Protein AF-A0A414VN81-F1 (afdb_monomer_lite)

Sequence (187 aa):
MCSHAESSVPSNSSLLGLFLTDKEVEGCSPRTIAYYESTLKPYEAWMEEKTMLSEDGRIVRVDNPWCSFYIDTELAPALDESRCGKWMFYFNDIEFAEEVCRKAALGMVVAECKHSSFESVIENGRGVACFYLNLDDVEAHRRVVAFMLEHGLVRKTKSGKLYNIGLSWMTRHGRENMEPVSRHESR

pLDDT: mean 76.82, std 21.82, range [26.95, 98.31]

Secondary structure (DSSP, 8-state):
--PPPP--PPPHHHHHHHHHHS---TT--HHHHHHHHHHHHHHHHT--EEEE-STTS-EEEEE-SSEEEEEETTTGGG--TTTEEEEEEEES-HHHHHHHHHHHHHTTS-SEEEEE-HHHHHHHSSEEEEEEEETT-HHHHHHHHHHHHHTT-SPBPTTSPBPPPPEEE--GGGSTT----------

Radius of gyration: 21.56 Å; chains: 1; bounding box: 67×53×58 Å

Structure (mmCIF, N/CA/C/O backbone):
data_AF-A0A414VN81-F1
#
_entry.id   AF-A0A414VN81-F1
#
loop_
_atom_site.group_PDB
_atom_site.id
_atom_site.type_symbol
_atom_site.label_atom_id
_atom_site.label_alt_id
_atom_site.label_comp_id
_atom_site.label_asym_id
_atom_site.label_entity_id
_atom_site.label_seq_id
_atom_site.pdbx_PDB_ins_code
_atom_site.Cartn_x
_atom_site.Cartn_y
_atom_site.Cartn_z
_atom_site.occupancy
_atom_site.B_iso_or_equiv
_atom_site.auth_seq_id
_atom_site.auth_comp_id
_atom_site.auth_asym_id
_atom_site.auth_atom_id
_atom_site.pdbx_PDB_model_num
ATOM 1 N N . MET A 1 1 ? 44.607 -12.917 -15.393 1.00 35.66 1 MET A N 1
ATOM 2 C CA . MET A 1 1 ? 44.098 -11.939 -14.411 1.00 35.66 1 MET A CA 1
ATOM 3 C C . MET A 1 1 ? 43.775 -10.659 -15.166 1.00 35.66 1 MET A C 1
ATOM 5 O O . MET A 1 1 ? 44.684 -9.895 -15.444 1.00 35.66 1 MET A O 1
ATOM 9 N N . CYS A 1 2 ? 42.520 -10.476 -15.575 1.00 30.38 2 CYS A N 1
ATOM 10 C CA . CYS A 1 2 ? 42.018 -9.195 -16.075 1.00 30.38 2 CYS A CA 1
ATOM 11 C C . CYS A 1 2 ? 40.972 -8.727 -15.069 1.00 30.38 2 CYS A C 1
ATOM 13 O O . CYS A 1 2 ? 39.944 -9.374 -14.899 1.00 30.38 2 CYS A O 1
ATOM 15 N N . SER A 1 3 ? 41.301 -7.667 -14.341 1.00 36.94 3 SER A N 1
ATOM 16 C CA . SER A 1 3 ? 40.423 -7.000 -13.389 1.00 36.94 3 SER A CA 1
ATOM 17 C C . SER A 1 3 ? 39.346 -6.226 -14.144 1.00 36.94 3 SER A C 1
ATOM 19 O O . SER A 1 3 ? 39.660 -5.364 -14.965 1.00 36.94 3 SER A O 1
ATOM 21 N N . HIS A 1 4 ? 38.085 -6.554 -13.862 1.00 34.59 4 HIS A N 1
ATOM 22 C CA . HIS A 1 4 ? 36.927 -5.755 -14.242 1.00 34.59 4 HIS A CA 1
ATOM 23 C C . HIS A 1 4 ? 37.016 -4.391 -13.551 1.00 34.59 4 HIS A C 1
ATOM 25 O O . HIS A 1 4 ? 37.124 -4.327 -12.330 1.00 34.59 4 HIS A O 1
ATOM 31 N N . ALA A 1 5 ? 36.984 -3.312 -14.333 1.00 40.03 5 ALA A N 1
ATOM 32 C CA . ALA A 1 5 ? 36.704 -1.985 -13.809 1.00 40.03 5 ALA A CA 1
ATOM 33 C C . ALA A 1 5 ? 35.184 -1.871 -13.639 1.00 40.03 5 ALA A C 1
ATOM 35 O O . ALA A 1 5 ? 34.433 -2.023 -14.605 1.00 40.03 5 ALA A O 1
ATOM 36 N N . GLU A 1 6 ? 34.746 -1.670 -12.400 1.00 36.94 6 GLU A N 1
ATOM 37 C CA . GLU A 1 6 ? 33.362 -1.379 -12.046 1.00 36.94 6 GLU A CA 1
ATOM 38 C C . GLU A 1 6 ? 32.922 -0.074 -12.723 1.00 36.94 6 GLU A C 1
ATOM 40 O O . GLU A 1 6 ? 33.529 0.982 -12.550 1.00 36.94 6 GLU A O 1
ATOM 45 N N . SER A 1 7 ? 31.858 -0.152 -13.521 1.00 40.03 7 SER A N 1
ATOM 46 C CA . SER A 1 7 ? 31.151 1.009 -14.055 1.00 40.03 7 SER A CA 1
ATOM 47 C C . SER A 1 7 ? 30.212 1.525 -12.964 1.00 40.03 7 SER A C 1
ATOM 49 O O . SER A 1 7 ? 29.062 1.092 -12.878 1.00 40.03 7 SER A O 1
ATOM 51 N N . SER A 1 8 ? 30.693 2.436 -12.120 1.00 43.19 8 SER A N 1
ATOM 52 C CA . SER A 1 8 ? 29.840 3.200 -11.212 1.00 43.19 8 SER A CA 1
ATOM 53 C C . SER A 1 8 ? 29.095 4.278 -12.005 1.00 43.19 8 SER A C 1
ATOM 55 O O . SER A 1 8 ? 29.643 5.312 -12.383 1.00 43.19 8 SER A O 1
ATOM 57 N N . VAL A 1 9 ? 27.820 4.020 -12.294 1.00 45.84 9 VAL A N 1
ATOM 58 C CA . VAL A 1 9 ? 26.903 5.052 -12.793 1.00 45.84 9 VAL A CA 1
ATOM 59 C C . VAL A 1 9 ? 26.746 6.097 -11.677 1.00 45.84 9 VAL A C 1
ATOM 61 O O . VAL A 1 9 ? 26.362 5.715 -10.568 1.00 45.84 9 VAL A O 1
ATOM 64 N N . PRO A 1 10 ? 27.060 7.388 -11.903 1.00 42.84 10 PRO A N 1
ATOM 65 C CA . PRO A 1 10 ? 26.922 8.402 -10.864 1.00 42.84 10 PRO A CA 1
ATOM 66 C C . PRO A 1 10 ? 25.444 8.593 -10.515 1.00 42.84 10 PRO A C 1
ATOM 68 O O . PRO A 1 10 ? 24.588 8.586 -11.401 1.00 42.84 10 PRO A O 1
ATOM 71 N N . SER A 1 11 ? 25.130 8.785 -9.233 1.00 47.66 11 SER A N 1
ATOM 72 C CA . SER A 1 11 ? 23.773 9.155 -8.825 1.00 47.66 11 SER A CA 1
ATOM 73 C C . SER A 1 11 ? 23.410 10.532 -9.400 1.00 47.66 11 SER A C 1
ATOM 75 O O . SER A 1 11 ? 24.265 11.410 -9.512 1.00 47.66 11 SER A O 1
ATOM 77 N N . ASN A 1 12 ? 22.138 10.756 -9.751 1.00 54.44 12 ASN A N 1
ATOM 78 C CA . ASN A 1 12 ? 21.674 12.014 -10.365 1.00 54.44 12 ASN A CA 1
ATOM 79 C C . ASN A 1 12 ? 21.993 13.271 -9.526 1.00 54.44 12 ASN A C 1
ATOM 81 O O . ASN A 1 12 ? 22.184 14.352 -10.078 1.00 54.44 12 ASN A O 1
ATOM 85 N N . SER A 1 13 ? 22.138 13.121 -8.204 1.00 51.12 13 SER A N 1
ATOM 86 C CA . SER A 1 13 ? 22.620 14.174 -7.297 1.00 51.12 13 SER A CA 1
ATOM 87 C C . SER A 1 13 ? 24.032 14.667 -7.657 1.00 51.12 13 SER A C 1
ATOM 89 O O . SER A 1 13 ? 24.318 15.859 -7.543 1.00 51.12 13 SER A O 1
ATOM 91 N N . SER A 1 14 ? 24.905 13.780 -8.142 1.00 53.19 14 SER A N 1
ATOM 92 C CA . SER A 1 14 ? 26.269 14.111 -8.561 1.00 53.19 14 SER A CA 1
ATOM 93 C C . SER A 1 14 ? 26.316 14.851 -9.905 1.00 53.19 14 SER A C 1
ATOM 95 O O . SER A 1 14 ? 27.245 15.629 -10.123 1.00 53.19 14 SER A O 1
ATOM 97 N N . LEU A 1 15 ? 25.330 14.658 -10.790 1.00 52.25 15 LEU A N 1
ATOM 98 C CA . LEU A 1 15 ? 25.287 15.314 -12.105 1.00 52.25 15 LEU A CA 1
ATOM 99 C C . LEU A 1 15 ? 24.928 16.803 -12.008 1.00 52.25 15 LEU A C 1
ATOM 101 O O . LEU A 1 15 ? 25.504 17.611 -12.734 1.00 52.25 15 LEU A O 1
ATOM 105 N N . LEU A 1 16 ? 24.046 17.179 -11.074 1.00 51.56 16 LEU A N 1
ATOM 106 C CA . LEU A 1 16 ? 23.741 18.587 -10.788 1.00 51.56 16 LEU A CA 1
ATOM 107 C C . LEU A 1 16 ? 24.949 19.317 -10.187 1.00 51.56 16 LEU A C 1
ATOM 109 O O . LEU A 1 16 ? 25.240 20.446 -10.574 1.00 51.56 16 LEU A O 1
ATOM 113 N N . GLY A 1 17 ? 25.695 18.650 -9.299 1.00 48.81 17 GLY A N 1
ATOM 114 C CA . GLY A 1 17 ? 26.947 19.180 -8.754 1.00 48.81 17 GLY A CA 1
ATOM 115 C C . GLY A 1 17 ? 27.986 19.446 -9.845 1.00 48.81 17 GLY A C 1
ATOM 116 O O . GLY A 1 17 ? 28.538 20.538 -9.899 1.00 48.81 17 GLY A O 1
ATOM 117 N N . LEU A 1 18 ? 28.178 18.496 -10.768 1.00 48.72 18 LEU A N 1
ATOM 118 C CA . LEU A 1 18 ? 29.100 18.625 -11.906 1.00 48.72 18 LEU A CA 1
ATOM 119 C C . LEU A 1 18 ? 28.728 19.766 -12.868 1.00 48.72 18 LEU A C 1
ATOM 121 O O . LEU A 1 18 ? 29.623 20.430 -13.381 1.00 48.72 18 LEU A O 1
ATOM 125 N N . PHE A 1 19 ? 27.436 20.036 -13.077 1.00 46.16 19 PHE A N 1
ATOM 126 C CA . PHE A 1 19 ? 26.981 21.159 -13.909 1.00 46.16 19 PHE A CA 1
ATOM 127 C C . PHE A 1 19 ? 27.156 22.531 -13.242 1.00 46.16 19 PHE A C 1
ATOM 129 O O . PHE A 1 19 ? 27.290 23.534 -13.938 1.00 46.16 19 PHE A O 1
ATOM 136 N N . LEU A 1 20 ? 27.134 22.582 -11.908 1.00 50.41 20 LEU A N 1
ATOM 137 C CA . LEU A 1 20 ? 27.186 23.826 -11.136 1.00 50.41 20 LEU A CA 1
ATOM 138 C C . LEU A 1 20 ? 28.598 24.192 -10.661 1.00 50.41 20 LEU A C 1
ATOM 140 O O . LEU A 1 20 ? 28.851 25.362 -10.384 1.00 50.41 20 LEU A O 1
ATOM 144 N N . THR A 1 21 ? 29.520 23.229 -10.556 1.00 48.88 21 THR A N 1
ATOM 145 C CA . THR A 1 21 ? 30.892 23.492 -10.084 1.00 48.88 21 THR A CA 1
ATOM 146 C C . THR A 1 21 ? 31.903 23.767 -11.189 1.00 48.88 21 THR A C 1
ATOM 148 O O . THR A 1 21 ? 33.002 24.229 -10.882 1.00 48.88 21 THR A O 1
ATOM 151 N N . ASP A 1 22 ? 31.578 23.511 -12.458 1.00 41.25 22 ASP A N 1
ATOM 152 C CA . ASP A 1 22 ? 32.518 23.768 -13.549 1.00 41.25 22 ASP A CA 1
ATOM 153 C C . ASP A 1 22 ? 32.331 25.179 -14.117 1.00 41.25 22 ASP A C 1
ATOM 155 O O . ASP A 1 22 ? 31.604 25.419 -15.079 1.00 41.25 22 ASP A O 1
ATOM 159 N N . LYS A 1 23 ? 33.066 26.097 -13.478 1.00 41.28 23 LYS A N 1
ATOM 160 C CA . LYS A 1 23 ? 33.226 27.521 -13.790 1.00 41.28 23 LYS A CA 1
ATOM 161 C C . LYS A 1 23 ? 31.977 28.350 -13.519 1.00 41.28 23 LYS A C 1
ATOM 163 O O . LYS A 1 23 ? 30.869 28.016 -13.913 1.00 41.28 23 LYS A O 1
ATOM 168 N N . GLU A 1 24 ? 32.188 29.504 -12.895 1.00 47.41 24 GLU A N 1
ATOM 169 C CA . GLU A 1 24 ? 31.289 30.642 -13.050 1.00 47.41 24 GLU A CA 1
ATOM 170 C C . GLU A 1 24 ? 31.068 30.842 -14.555 1.00 47.41 24 GLU A C 1
ATOM 172 O O . GLU A 1 24 ? 31.932 31.365 -15.262 1.00 47.41 24 GLU A O 1
ATOM 177 N N . VAL A 1 25 ? 29.962 30.316 -15.084 1.00 48.62 25 VAL A N 1
ATOM 178 C CA . VAL A 1 25 ? 29.619 30.493 -16.488 1.00 48.62 25 VAL A CA 1
ATOM 179 C C . VAL A 1 25 ? 29.192 31.944 -16.612 1.00 48.62 25 VAL A C 1
ATOM 181 O O . VAL A 1 25 ? 28.054 32.306 -16.308 1.00 48.62 25 VAL A O 1
ATOM 184 N N . GLU A 1 26 ? 30.142 32.790 -16.996 1.00 51.22 26 GLU A N 1
ATOM 185 C CA . GLU A 1 26 ? 29.903 34.160 -17.425 1.00 51.22 26 GLU A CA 1
ATOM 186 C C . GLU A 1 26 ? 28.745 34.134 -18.441 1.00 51.22 26 GLU A C 1
ATOM 188 O O . GLU A 1 26 ? 28.901 33.680 -19.574 1.00 51.22 26 GLU A O 1
ATOM 193 N N . GLY A 1 27 ? 27.543 34.539 -18.016 1.00 52.62 27 GLY A N 1
ATOM 194 C CA . GLY A 1 27 ? 26.410 34.736 -18.924 1.00 52.62 27 GLY A CA 1
ATOM 195 C C . GLY A 1 27 ? 25.095 34.018 -18.619 1.00 52.62 27 GLY A C 1
ATOM 196 O O . GLY A 1 27 ? 24.132 34.260 -19.350 1.00 52.62 27 GLY A O 1
ATOM 197 N N . CYS A 1 28 ? 24.958 33.208 -17.563 1.00 55.31 28 CYS A N 1
ATOM 198 C CA . CYS A 1 28 ? 23.613 32.741 -17.202 1.00 55.31 28 CYS A CA 1
ATOM 199 C C . CYS A 1 28 ? 22.864 33.852 -16.451 1.00 55.31 28 CYS A C 1
ATOM 201 O O . CYS A 1 28 ? 23.058 34.066 -15.256 1.00 55.31 28 CYS A O 1
ATOM 203 N N . SER A 1 29 ? 22.041 34.622 -17.171 1.00 74.50 29 SER A N 1
ATOM 204 C CA . SER A 1 29 ? 21.259 35.697 -16.555 1.00 74.50 29 SER A CA 1
ATOM 205 C C . SER A 1 29 ? 20.347 35.132 -15.452 1.00 74.50 29 SER A C 1
ATOM 207 O O . SER A 1 29 ? 19.838 34.018 -15.608 1.00 74.50 29 SER A O 1
ATOM 209 N N . PRO A 1 30 ? 20.032 35.894 -14.388 1.00 76.50 30 PRO A N 1
ATOM 210 C CA . PRO A 1 30 ? 19.073 35.457 -13.370 1.00 76.50 30 PRO A CA 1
ATOM 211 C C . PRO A 1 30 ? 17.723 35.005 -13.952 1.00 76.50 30 PRO A C 1
ATOM 213 O O . PRO A 1 30 ? 17.071 34.125 -13.401 1.00 76.50 30 PRO A O 1
ATOM 216 N N . ARG A 1 31 ? 17.315 35.555 -15.108 1.00 71.94 31 ARG A N 1
ATOM 217 C CA . ARG A 1 31 ? 16.117 35.106 -15.837 1.00 71.94 31 ARG A CA 1
ATOM 218 C C . ARG A 1 31 ? 16.270 33.720 -16.452 1.00 71.94 31 ARG A C 1
ATOM 220 O O . ARG A 1 31 ? 15.300 32.976 -16.487 1.00 71.94 31 ARG A O 1
ATOM 227 N N . THR A 1 32 ? 17.450 33.395 -16.962 1.00 74.81 32 THR A N 1
ATOM 228 C CA . THR A 1 32 ? 17.742 32.094 -17.567 1.00 74.81 32 THR A CA 1
ATOM 229 C C . THR A 1 32 ? 17.740 31.003 -16.502 1.00 74.81 32 THR A C 1
ATOM 231 O O . THR A 1 32 ? 17.134 29.957 -16.705 1.00 74.81 32 THR A O 1
ATOM 234 N N . ILE A 1 33 ? 18.332 31.285 -15.339 1.00 76.56 33 ILE A N 1
ATOM 235 C CA . ILE A 1 33 ? 18.293 30.392 -14.175 1.00 76.56 33 ILE A CA 1
ATOM 236 C C . ILE A 1 33 ? 16.843 30.190 -13.723 1.00 76.56 33 ILE A C 1
ATOM 238 O O . ILE A 1 33 ? 16.377 29.057 -13.684 1.00 76.56 33 ILE A O 1
ATOM 242 N N . ALA A 1 34 ? 16.089 31.276 -13.518 1.00 76.31 34 ALA A N 1
ATOM 243 C CA . ALA A 1 34 ? 14.680 31.193 -13.130 1.00 76.31 34 ALA A CA 1
ATOM 244 C C . ALA A 1 34 ? 13.814 30.431 -14.154 1.00 76.31 34 ALA A C 1
ATOM 246 O O . ALA A 1 34 ? 12.896 29.710 -13.772 1.00 76.31 34 ALA A O 1
ATOM 247 N N . TYR A 1 35 ? 14.099 30.563 -15.454 1.00 77.44 35 TYR A N 1
ATOM 248 C CA . TYR A 1 35 ? 13.423 29.805 -16.507 1.00 77.44 35 TYR A CA 1
ATOM 249 C C . TYR A 1 35 ? 13.698 28.300 -16.393 1.00 77.44 35 TYR A C 1
ATOM 251 O O . TYR A 1 35 ? 12.748 27.513 -16.381 1.00 77.44 35 TYR A O 1
ATOM 259 N N . TYR A 1 36 ? 14.965 27.897 -16.257 1.00 78.88 36 TYR A N 1
ATOM 260 C CA . TYR A 1 36 ? 15.316 26.487 -16.080 1.00 78.88 36 TYR A CA 1
ATOM 261 C C . TYR A 1 36 ? 14.752 25.922 -14.777 1.00 78.88 36 TYR A C 1
ATOM 263 O O . TYR A 1 36 ? 14.112 24.877 -14.815 1.00 78.88 36 TYR A O 1
ATOM 271 N N . GLU A 1 37 ? 14.869 26.642 -13.659 1.00 75.31 37 GLU A N 1
ATOM 272 C CA . GLU A 1 37 ? 14.257 26.251 -12.384 1.00 75.31 37 GLU A CA 1
ATOM 273 C C . GLU A 1 37 ? 12.740 26.085 -12.521 1.00 75.31 37 GLU A C 1
ATOM 275 O O . GLU A 1 37 ? 12.197 25.069 -12.105 1.00 75.31 37 GLU A O 1
ATOM 280 N N . SER A 1 38 ? 12.042 27.025 -13.171 1.00 74.62 38 SER A N 1
ATOM 281 C CA . SER A 1 38 ? 10.591 26.924 -13.399 1.00 74.62 38 SER A CA 1
ATOM 282 C C . SER A 1 38 ? 10.191 25.745 -14.292 1.00 74.62 38 SER A C 1
ATOM 284 O O . SER A 1 38 ? 9.091 25.216 -14.147 1.00 74.62 38 SER A O 1
ATOM 286 N N . THR A 1 39 ? 11.083 25.324 -15.190 1.00 75.12 39 THR A N 1
ATOM 287 C CA . THR A 1 39 ? 10.865 24.205 -16.117 1.00 75.12 39 THR A CA 1
ATOM 288 C C . THR A 1 39 ? 11.163 22.862 -15.451 1.00 75.12 39 THR A C 1
ATOM 290 O O . THR A 1 39 ? 10.489 21.873 -15.731 1.00 75.12 39 THR A O 1
ATOM 293 N N . LEU A 1 40 ? 12.150 22.826 -14.553 1.00 68.94 40 LEU A N 1
ATOM 294 C CA . LEU A 1 40 ? 12.578 21.629 -13.832 1.00 68.94 40 LEU A CA 1
ATOM 295 C C . LEU A 1 40 ? 11.750 21.366 -12.572 1.00 68.94 40 LEU A C 1
ATOM 297 O O . LEU A 1 40 ? 11.546 20.208 -12.235 1.00 68.94 40 LEU A O 1
ATOM 301 N N . LYS A 1 41 ? 11.195 22.397 -11.925 1.00 63.72 41 LYS A N 1
ATOM 302 C CA . LYS A 1 41 ? 10.362 22.259 -10.716 1.00 63.72 41 LYS A CA 1
ATOM 303 C C . LYS A 1 41 ? 9.217 21.248 -10.851 1.00 63.72 41 LYS A C 1
ATOM 305 O O . LYS A 1 41 ? 9.015 20.459 -9.932 1.00 63.72 41 LYS A O 1
ATOM 310 N N . PRO A 1 42 ? 8.453 21.238 -11.964 1.00 62.91 42 PRO A N 1
ATOM 311 C CA . PRO A 1 42 ? 7.465 20.198 -12.197 1.00 62.91 42 PRO A CA 1
ATOM 312 C C . PRO A 1 42 ? 8.125 18.820 -12.230 1.00 62.91 42 PRO A C 1
ATOM 314 O O . PRO A 1 42 ? 7.648 17.923 -11.556 1.00 62.91 42 PRO A O 1
ATOM 317 N N . TYR A 1 43 ? 9.241 18.667 -12.949 1.00 60.06 43 TYR A N 1
ATOM 318 C CA . TYR A 1 43 ? 9.981 17.407 -13.074 1.00 60.06 43 TYR A CA 1
ATOM 319 C C . TYR A 1 43 ? 10.551 16.901 -11.744 1.00 60.06 43 TYR A C 1
ATOM 321 O O . TYR A 1 43 ? 10.523 15.702 -11.504 1.00 60.06 43 TYR A O 1
ATOM 329 N N . GLU A 1 44 ? 10.998 17.791 -10.859 1.00 60.12 44 GLU A N 1
ATOM 330 C CA . GLU A 1 44 ? 11.412 17.454 -9.491 1.00 60.12 44 GLU A CA 1
ATOM 331 C C . GLU A 1 44 ? 10.236 16.952 -8.648 1.00 60.12 44 GLU A C 1
ATOM 333 O O . GLU A 1 44 ? 10.393 16.007 -7.881 1.00 60.12 44 GLU A O 1
ATOM 338 N N . ALA A 1 45 ? 9.036 17.505 -8.850 1.00 56.50 45 ALA A N 1
ATOM 339 C CA . ALA A 1 45 ? 7.815 16.940 -8.282 1.00 56.50 45 ALA A CA 1
ATOM 340 C C . ALA A 1 45 ? 7.444 15.581 -8.915 1.00 56.50 45 ALA A C 1
ATOM 342 O O . ALA A 1 45 ? 6.711 14.814 -8.313 1.00 56.50 45 ALA A O 1
ATOM 343 N N . TRP A 1 46 ? 7.962 15.227 -10.091 1.00 59.03 46 TRP A N 1
ATOM 344 C CA . TRP A 1 46 ? 7.793 13.893 -10.688 1.00 59.03 46 TRP A CA 1
ATOM 345 C C . TRP A 1 46 ? 8.897 12.901 -10.298 1.00 59.03 46 TRP A C 1
ATOM 347 O O . TRP A 1 46 ? 8.884 11.767 -10.775 1.00 59.03 46 TRP A O 1
ATOM 357 N N . MET A 1 47 ? 9.855 13.294 -9.453 1.00 64.88 47 MET A N 1
ATOM 358 C CA . MET A 1 47 ? 10.915 12.386 -9.024 1.00 64.88 47 MET A CA 1
ATOM 359 C C . MET A 1 47 ? 10.355 11.374 -8.029 1.00 64.88 47 MET A C 1
ATOM 361 O O . MET A 1 47 ? 9.949 11.723 -6.923 1.00 64.88 47 MET A O 1
ATOM 365 N N . GLU A 1 48 ? 10.348 10.111 -8.440 1.00 79.56 48 GLU A N 1
ATOM 366 C CA . GLU A 1 48 ? 10.028 8.992 -7.566 1.00 79.56 48 GLU A CA 1
ATOM 367 C C . GLU A 1 48 ? 11.215 8.697 -6.641 1.00 79.56 48 GLU A C 1
ATOM 369 O O . GLU A 1 48 ? 12.332 8.443 -7.105 1.00 79.56 48 GLU A O 1
ATOM 374 N N . GLU A 1 49 ? 10.985 8.706 -5.329 1.00 86.19 49 GLU A N 1
ATOM 375 C CA . GLU A 1 49 ? 11.972 8.225 -4.362 1.00 86.19 49 GLU A CA 1
ATOM 376 C C . GLU A 1 49 ? 11.750 6.732 -4.131 1.00 86.19 49 GLU A C 1
ATOM 378 O O . GLU A 1 49 ? 10.667 6.309 -3.734 1.00 86.19 49 GLU A O 1
ATOM 383 N N . LYS A 1 50 ? 12.778 5.915 -4.386 1.00 92.44 50 LYS A N 1
ATOM 384 C CA . LYS A 1 50 ? 12.716 4.465 -4.188 1.00 92.44 50 LYS A CA 1
ATOM 385 C C . LYS A 1 50 ? 13.555 4.043 -2.989 1.00 92.44 50 LYS A C 1
ATOM 387 O O . LYS A 1 50 ? 14.774 4.201 -2.993 1.00 92.44 50 LYS A O 1
ATOM 392 N N . THR A 1 51 ? 12.920 3.403 -2.016 1.00 95.75 51 THR A N 1
ATOM 393 C CA . THR A 1 51 ? 13.570 2.817 -0.838 1.00 95.75 51 THR A CA 1
ATOM 394 C C . THR A 1 51 ? 13.433 1.297 -0.863 1.00 95.75 51 THR A C 1
ATOM 396 O O . THR A 1 51 ? 12.357 0.766 -1.124 1.00 95.75 51 THR A O 1
ATOM 399 N N . MET A 1 52 ? 14.505 0.562 -0.564 1.00 96.38 52 MET A N 1
ATOM 400 C CA . MET A 1 52 ? 14.418 -0.887 -0.349 1.00 96.38 52 MET A CA 1
ATOM 401 C C . MET A 1 52 ? 13.981 -1.171 1.089 1.00 96.38 52 MET A C 1
ATOM 403 O O . MET A 1 52 ? 14.568 -0.643 2.030 1.00 96.38 52 MET A O 1
ATOM 407 N N . LEU A 1 53 ? 12.936 -1.981 1.254 1.00 95.56 53 LEU A N 1
ATOM 408 C CA . LEU A 1 53 ? 12.378 -2.334 2.562 1.00 95.56 53 LEU A CA 1
ATOM 409 C C . LEU A 1 53 ? 12.836 -3.711 3.051 1.00 95.56 53 LEU A C 1
ATOM 411 O O . LEU A 1 53 ? 12.831 -3.949 4.258 1.00 95.56 53 LEU A O 1
ATOM 415 N N . SER A 1 54 ? 13.203 -4.610 2.138 1.00 94.44 54 SER A N 1
ATOM 416 C CA . SER A 1 54 ? 13.777 -5.920 2.447 1.00 94.44 54 SER A CA 1
ATOM 417 C C . SER A 1 54 ? 15.253 -5.989 2.043 1.00 94.44 54 SER A C 1
ATOM 419 O O . SER A 1 54 ? 15.682 -5.313 1.109 1.00 94.44 54 SER A O 1
ATOM 421 N N . GLU A 1 55 ? 16.037 -6.812 2.747 1.00 92.12 55 GLU A N 1
ATOM 422 C CA . GLU A 1 55 ? 17.484 -6.970 2.509 1.00 92.12 55 GLU A CA 1
ATOM 423 C C . GLU A 1 55 ? 17.806 -7.528 1.115 1.00 92.12 55 GLU A C 1
ATOM 425 O O . GLU A 1 55 ? 18.825 -7.185 0.524 1.00 92.12 55 GLU A O 1
ATOM 430 N N . ASP A 1 56 ? 16.917 -8.365 0.577 1.00 91.50 56 ASP A N 1
ATOM 431 C CA . ASP A 1 56 ? 17.008 -8.947 -0.765 1.00 91.50 56 ASP A CA 1
ATOM 432 C C . ASP A 1 56 ? 16.544 -7.990 -1.880 1.00 91.50 56 ASP A C 1
ATOM 434 O O . ASP A 1 56 ? 16.613 -8.329 -3.060 1.00 91.50 56 ASP A O 1
ATOM 438 N N . GLY A 1 57 ? 16.057 -6.796 -1.524 1.00 91.81 57 GLY A N 1
ATOM 439 C CA . GLY A 1 57 ? 15.539 -5.803 -2.464 1.00 91.81 57 GLY A CA 1
ATOM 440 C C . GLY A 1 57 ? 14.197 -6.165 -3.108 1.00 91.81 57 GLY A C 1
ATOM 441 O O . GLY A 1 57 ? 13.729 -5.418 -3.970 1.00 91.81 57 GLY A O 1
ATOM 442 N N . ARG A 1 58 ? 13.560 -7.271 -2.698 1.00 94.88 58 ARG A N 1
ATOM 443 C CA . ARG A 1 58 ? 12.270 -7.733 -3.229 1.00 94.88 58 ARG A CA 1
ATOM 444 C C . ARG A 1 58 ? 11.138 -6.759 -2.932 1.00 94.88 58 ARG A C 1
ATOM 446 O O . ARG A 1 58 ? 10.321 -6.489 -3.814 1.00 94.88 58 ARG A O 1
ATOM 453 N N . ILE A 1 59 ? 11.078 -6.255 -1.702 1.00 97.62 59 ILE A N 1
ATOM 454 C CA . ILE A 1 59 ? 10.042 -5.337 -1.238 1.00 97.62 59 ILE A CA 1
ATOM 455 C C . ILE A 1 59 ? 10.592 -3.917 -1.290 1.00 97.62 59 ILE A C 1
ATOM 457 O O . ILE A 1 59 ? 11.593 -3.599 -0.643 1.00 97.62 59 ILE A O 1
ATOM 461 N N . VAL A 1 60 ? 9.922 -3.047 -2.042 1.00 97.06 60 VAL A N 1
ATOM 462 C CA . VAL A 1 60 ? 10.344 -1.656 -2.244 1.00 97.06 60 VAL A CA 1
ATOM 463 C C . VAL A 1 60 ? 9.226 -0.686 -1.887 1.00 97.06 60 VAL A C 1
ATOM 465 O O . VAL A 1 60 ? 8.050 -0.984 -2.091 1.00 97.06 60 VAL A O 1
ATOM 468 N N . ARG A 1 61 ? 9.601 0.481 -1.367 1.00 97.00 61 ARG A N 1
ATOM 469 C CA . ARG A 1 61 ? 8.742 1.657 -1.253 1.00 97.00 61 ARG A CA 1
ATOM 470 C C . ARG A 1 61 ? 9.060 2.605 -2.405 1.00 97.00 61 ARG A C 1
ATOM 472 O O . ARG A 1 61 ? 10.235 2.807 -2.702 1.00 97.00 61 ARG A O 1
ATOM 479 N N . VAL A 1 62 ? 8.036 3.142 -3.056 1.00 95.19 62 VAL A N 1
ATOM 480 C CA . VAL A 1 62 ? 8.166 4.177 -4.087 1.00 95.19 62 VAL A CA 1
ATOM 481 C C . VAL A 1 62 ? 7.260 5.339 -3.716 1.00 95.19 62 VAL A C 1
ATOM 483 O O . VAL A 1 62 ? 6.042 5.177 -3.656 1.00 95.19 62 VAL A O 1
ATOM 486 N N . ASP A 1 63 ? 7.842 6.498 -3.453 1.00 92.06 63 ASP A N 1
ATOM 487 C CA . ASP A 1 63 ? 7.121 7.710 -3.091 1.00 92.06 63 ASP A CA 1
ATOM 488 C C . ASP A 1 63 ? 7.017 8.654 -4.284 1.00 92.06 63 ASP A C 1
ATOM 490 O O . ASP A 1 63 ? 7.986 8.885 -5.002 1.00 92.06 63 ASP A O 1
ATOM 494 N N . ASN A 1 64 ? 5.834 9.231 -4.467 1.00 87.25 64 ASN A N 1
ATOM 495 C CA . ASN A 1 64 ? 5.612 10.387 -5.327 1.00 87.25 64 ASN A CA 1
ATOM 496 C C . ASN A 1 64 ? 4.752 11.421 -4.570 1.00 87.25 64 ASN A C 1
ATOM 498 O O . ASN A 1 64 ? 4.272 11.126 -3.469 1.00 87.25 64 ASN A O 1
ATOM 502 N N . PRO A 1 65 ? 4.505 12.628 -5.116 1.00 86.69 65 PRO A N 1
ATOM 503 C CA . PRO A 1 65 ? 3.789 13.674 -4.380 1.00 86.69 65 PRO A CA 1
ATOM 504 C C . PRO A 1 65 ? 2.392 13.290 -3.907 1.00 86.69 65 PRO A C 1
ATOM 506 O O . PRO A 1 65 ? 1.862 13.924 -2.998 1.00 86.69 65 PRO A O 1
ATOM 509 N N . TRP A 1 66 ? 1.777 12.271 -4.509 1.00 87.81 66 TRP A N 1
ATOM 510 C CA . TRP A 1 66 ? 0.387 11.899 -4.267 1.00 87.81 66 TRP A CA 1
ATOM 511 C C . TRP A 1 66 ? 0.246 10.648 -3.407 1.00 87.81 66 TRP A C 1
ATOM 513 O O . TRP A 1 66 ? -0.736 10.501 -2.675 1.00 87.81 66 TRP A O 1
ATOM 523 N N . CYS A 1 67 ? 1.179 9.706 -3.516 1.00 93.06 67 CYS A N 1
ATOM 524 C CA . CYS A 1 67 ? 1.076 8.391 -2.898 1.00 93.06 67 CYS A CA 1
ATOM 525 C C . CYS A 1 67 ? 2.448 7.800 -2.569 1.00 93.06 67 CYS A C 1
ATOM 527 O O . CYS A 1 67 ? 3.418 7.997 -3.296 1.00 93.06 67 CYS A O 1
ATOM 529 N N . SER A 1 68 ? 2.457 6.963 -1.538 1.00 95.88 68 SER A N 1
ATOM 530 C CA . SER A 1 68 ? 3.547 6.043 -1.223 1.00 95.88 68 SER A CA 1
ATOM 531 C C . SER A 1 68 ? 3.102 4.630 -1.573 1.00 95.88 68 SER A C 1
ATOM 533 O O . SER A 1 68 ? 2.090 4.150 -1.053 1.00 95.88 68 SER A O 1
ATOM 535 N N . PHE A 1 69 ? 3.825 3.975 -2.474 1.00 96.94 69 PHE A N 1
ATOM 536 C CA . PHE A 1 69 ? 3.579 2.609 -2.928 1.00 96.94 69 PHE A CA 1
ATOM 537 C C . PHE A 1 69 ? 4.523 1.643 -2.226 1.00 96.94 69 PHE A C 1
ATOM 539 O O . PHE A 1 69 ? 5.684 1.961 -2.008 1.00 96.94 69 PHE A O 1
ATOM 546 N N . TYR A 1 70 ? 4.032 0.450 -1.916 1.00 98.00 70 TYR A N 1
ATOM 547 C CA . TYR A 1 70 ? 4.770 -0.652 -1.317 1.00 98.00 70 TYR A CA 1
ATOM 548 C C . TYR A 1 70 ? 4.565 -1.862 -2.220 1.00 98.00 70 TYR A C 1
ATOM 550 O O . TYR A 1 70 ? 3.441 -2.344 -2.371 1.00 98.00 70 TYR A O 1
ATOM 558 N N . ILE A 1 71 ? 5.640 -2.307 -2.858 1.00 97.12 71 ILE A N 1
ATOM 559 C CA . ILE A 1 71 ? 5.581 -3.206 -4.008 1.00 97.12 71 ILE A CA 1
ATOM 560 C C . ILE A 1 71 ? 6.441 -4.428 -3.708 1.00 97.12 71 ILE A C 1
ATOM 562 O O . ILE A 1 71 ? 7.639 -4.297 -3.448 1.00 97.12 71 ILE A O 1
ATOM 566 N N . ASP A 1 72 ? 5.839 -5.613 -3.779 1.00 96.56 72 ASP A N 1
ATOM 567 C CA . ASP A 1 72 ? 6.582 -6.855 -3.950 1.00 96.56 72 ASP A CA 1
ATOM 568 C C . ASP A 1 72 ? 6.926 -6.995 -5.435 1.00 96.56 72 ASP A C 1
ATOM 570 O O . ASP A 1 72 ? 6.061 -7.269 -6.266 1.00 96.56 72 ASP A O 1
ATOM 574 N N . THR A 1 73 ? 8.193 -6.776 -5.779 1.00 94.69 73 THR A N 1
ATOM 575 C CA . THR A 1 73 ? 8.660 -6.765 -7.174 1.00 94.69 73 THR A CA 1
ATOM 576 C C . THR A 1 73 ? 8.524 -8.112 -7.890 1.00 94.69 73 THR A C 1
ATOM 578 O O . THR A 1 73 ? 8.529 -8.136 -9.120 1.00 94.69 73 THR A O 1
ATOM 581 N N . GLU A 1 74 ? 8.345 -9.215 -7.158 1.00 94.50 74 GLU A N 1
ATOM 582 C CA . GLU A 1 74 ? 8.094 -10.537 -7.738 1.00 94.50 74 GLU A CA 1
ATOM 583 C C . GLU A 1 74 ? 6.599 -10.828 -7.911 1.00 94.50 74 GLU A C 1
ATOM 585 O O . GLU A 1 74 ? 6.207 -11.454 -8.896 1.00 94.50 74 GLU A O 1
ATOM 590 N N . LEU A 1 75 ? 5.750 -10.380 -6.977 1.00 93.00 75 LEU A N 1
ATOM 591 C CA . LEU A 1 75 ? 4.306 -10.655 -7.024 1.00 93.00 75 LEU A CA 1
ATOM 592 C C . LEU A 1 75 ? 3.509 -9.603 -7.799 1.00 93.00 75 LEU A C 1
ATOM 594 O O . LEU A 1 75 ? 2.526 -9.948 -8.453 1.00 93.00 75 LEU A O 1
ATOM 598 N N . ALA A 1 76 ? 3.906 -8.330 -7.748 1.00 93.06 76 ALA A N 1
ATOM 599 C CA . ALA A 1 76 ? 3.196 -7.240 -8.416 1.00 93.06 76 ALA A CA 1
ATOM 600 C C . ALA A 1 76 ? 3.046 -7.435 -9.941 1.00 93.06 76 ALA A C 1
ATOM 602 O O . ALA A 1 76 ? 1.966 -7.140 -10.458 1.00 93.06 76 ALA A O 1
ATOM 603 N N . PRO A 1 77 ? 4.027 -8.003 -10.680 1.00 93.50 77 PRO A N 1
ATOM 604 C CA . PRO A 1 77 ? 3.852 -8.317 -12.102 1.00 93.50 77 PRO A CA 1
ATOM 605 C C . PRO A 1 77 ? 2.709 -9.299 -12.406 1.00 93.50 77 PRO A C 1
ATOM 607 O O . PRO A 1 77 ? 2.203 -9.310 -13.525 1.00 93.50 77 PRO A O 1
ATOM 610 N N . ALA A 1 78 ? 2.281 -10.112 -11.432 1.00 92.06 78 ALA A N 1
ATOM 611 C CA . ALA A 1 78 ? 1.158 -11.037 -11.588 1.00 92.06 78 ALA A CA 1
ATOM 612 C C . ALA A 1 78 ? -0.218 -10.372 -11.372 1.00 92.06 78 ALA A C 1
ATOM 614 O O . ALA A 1 78 ? -1.249 -11.026 -11.556 1.00 92.06 78 ALA A O 1
ATOM 615 N N . LEU A 1 79 ? -0.263 -9.090 -10.984 1.00 91.06 79 LEU A N 1
ATOM 616 C CA . LEU A 1 79 ? -1.507 -8.327 -10.911 1.00 91.06 79 LEU A CA 1
ATOM 617 C C . LEU A 1 79 ? -2.022 -8.039 -12.324 1.00 91.06 79 LEU A C 1
ATOM 619 O O . LEU A 1 79 ? -1.448 -7.243 -13.073 1.00 91.06 79 LEU A O 1
ATOM 623 N N . ASP A 1 80 ? -3.139 -8.669 -12.666 1.00 88.75 80 ASP A N 1
ATOM 624 C CA . ASP A 1 80 ? -3.794 -8.559 -13.963 1.00 88.75 80 ASP A CA 1
ATOM 625 C C . ASP A 1 80 ? -4.682 -7.316 -13.980 1.00 88.75 80 ASP A C 1
ATOM 627 O O . ASP A 1 80 ? -5.665 -7.235 -13.253 1.00 88.75 80 ASP A O 1
ATOM 631 N N . GLU A 1 81 ? -4.374 -6.337 -14.826 1.00 83.94 81 GLU A N 1
ATOM 632 C CA . GLU A 1 81 ? -5.130 -5.079 -14.900 1.00 83.94 81 GLU A CA 1
ATOM 633 C C . GLU A 1 81 ? -6.625 -5.263 -15.159 1.00 83.94 81 GLU A C 1
ATOM 635 O O . GLU A 1 81 ? -7.432 -4.473 -14.673 1.00 83.94 81 GLU A O 1
ATOM 640 N N . SER A 1 82 ? -7.006 -6.309 -15.893 1.00 85.31 82 SER A N 1
ATOM 641 C CA . SER A 1 82 ? -8.405 -6.589 -16.219 1.00 85.31 82 SER A CA 1
ATOM 642 C C . SER A 1 82 ? -9.159 -7.285 -15.085 1.00 85.31 82 SER A C 1
ATOM 644 O O . SER A 1 82 ? -10.392 -7.324 -15.089 1.00 85.31 82 SER A O 1
ATOM 646 N N . ARG A 1 83 ? -8.428 -7.833 -14.108 1.00 86.38 83 ARG A N 1
ATOM 647 C CA . ARG A 1 83 ? -8.967 -8.635 -13.003 1.00 86.38 83 ARG A CA 1
ATOM 648 C C . ARG A 1 83 ? -8.448 -8.197 -11.638 1.00 86.38 83 ARG A C 1
ATOM 650 O O . ARG A 1 83 ? -8.678 -8.898 -10.663 1.00 86.38 83 ARG A O 1
ATOM 657 N N . CYS A 1 84 ? -7.785 -7.052 -11.540 1.00 88.25 84 CYS A N 1
ATOM 658 C CA . CYS A 1 84 ? -7.279 -6.517 -10.287 1.00 88.25 84 CYS A CA 1
ATOM 659 C C . CYS A 1 84 ? -8.375 -5.711 -9.581 1.00 88.25 84 CYS A C 1
ATOM 661 O O . CYS A 1 84 ? -9.040 -4.846 -10.161 1.00 88.25 84 CYS A O 1
ATOM 663 N N . GLY A 1 85 ? -8.572 -6.012 -8.304 1.00 88.94 85 GLY A N 1
ATOM 664 C CA . GLY A 1 85 ? -9.415 -5.258 -7.393 1.00 88.94 85 GLY A CA 1
ATOM 665 C C . GLY A 1 85 ? -8.586 -4.551 -6.329 1.00 88.94 85 GLY A C 1
ATOM 666 O O . GLY A 1 85 ? -7.389 -4.791 -6.169 1.00 88.94 85 GLY A O 1
ATOM 667 N N . LYS A 1 86 ? -9.252 -3.685 -5.564 1.00 89.81 86 LYS A N 1
ATOM 668 C CA . LYS A 1 86 ? -8.659 -3.037 -4.396 1.00 89.81 86 LYS A CA 1
ATOM 669 C C . LYS A 1 86 ? -9.568 -3.075 -3.179 1.00 89.81 86 LYS A C 1
ATOM 671 O O . LYS A 1 86 ? -10.744 -2.703 -3.255 1.00 89.81 86 LYS A O 1
ATOM 676 N N . TRP A 1 87 ? -8.997 -3.457 -2.043 1.00 93.19 87 TRP A N 1
ATOM 677 C CA . TRP A 1 87 ? -9.572 -3.154 -0.734 1.00 93.19 87 TRP A CA 1
ATOM 678 C C . TRP A 1 87 ? -9.119 -1.773 -0.296 1.00 93.19 87 TRP A C 1
ATOM 680 O O . TRP A 1 87 ? -7.968 -1.406 -0.517 1.00 93.19 87 TRP A O 1
ATOM 690 N N . MET A 1 88 ? -10.017 -1.009 0.322 1.00 92.50 88 MET A N 1
ATOM 691 C CA . MET A 1 88 ? -9.721 0.351 0.763 1.00 92.50 88 MET A CA 1
ATOM 692 C C . MET A 1 88 ? -9.988 0.520 2.252 1.00 92.50 88 MET A C 1
ATOM 694 O O . MET A 1 88 ? -10.995 0.031 2.772 1.00 92.50 88 MET A O 1
ATOM 698 N N . PHE A 1 89 ? -9.126 1.284 2.915 1.00 91.50 89 PHE A N 1
ATOM 699 C CA . PHE A 1 89 ? -9.413 1.852 4.226 1.00 91.50 89 PHE A CA 1
ATOM 700 C C . PHE A 1 89 ? -9.021 3.327 4.262 1.00 91.50 89 PHE A C 1
ATOM 702 O O . PHE A 1 89 ? -8.182 3.797 3.496 1.00 91.50 89 PHE A O 1
ATOM 709 N N . TYR A 1 90 ? -9.677 4.065 5.149 1.00 91.94 90 TYR A N 1
ATOM 710 C CA . TYR A 1 90 ? -9.471 5.496 5.313 1.00 91.94 90 TYR A CA 1
ATOM 711 C C . TYR A 1 90 ? -8.700 5.768 6.596 1.00 91.94 90 TYR A C 1
ATOM 713 O O . TYR A 1 90 ? -8.987 5.148 7.622 1.00 91.94 90 TYR A O 1
ATOM 721 N N . PHE A 1 91 ? -7.793 6.737 6.557 1.00 93.12 91 PHE A N 1
ATOM 722 C CA . PHE A 1 91 ? -6.960 7.104 7.697 1.00 93.12 91 PHE A CA 1
ATOM 723 C C . PHE A 1 91 ? -6.808 8.623 7.806 1.00 93.12 91 PHE A C 1
ATOM 725 O O . PHE A 1 91 ? -6.958 9.350 6.827 1.00 93.12 91 PHE A O 1
ATOM 732 N N . ASN A 1 92 ? -6.505 9.094 9.013 1.00 91.56 92 ASN A N 1
ATOM 733 C CA . ASN A 1 92 ? -6.071 10.473 9.263 1.00 91.56 92 ASN A CA 1
ATOM 734 C C . ASN A 1 92 ? -4.663 10.517 9.889 1.00 91.56 92 ASN A C 1
ATOM 736 O O . ASN A 1 92 ? -4.140 11.596 10.131 1.00 91.56 92 ASN A O 1
ATOM 740 N N . ASP A 1 93 ? -4.096 9.350 10.191 1.00 94.38 93 ASP A N 1
ATOM 741 C CA . ASP A 1 93 ? -2.785 9.172 10.802 1.00 94.38 93 ASP A CA 1
ATOM 742 C C . ASP A 1 93 ? -1.870 8.543 9.747 1.00 94.38 93 ASP A C 1
ATOM 744 O O . ASP A 1 93 ? -2.110 7.412 9.310 1.00 94.38 93 ASP A O 1
ATOM 748 N N . ILE A 1 94 ? -0.903 9.329 9.270 1.00 94.94 94 ILE A N 1
ATOM 749 C CA . ILE A 1 94 ? 0.004 8.921 8.196 1.00 94.94 94 ILE A CA 1
ATOM 750 C C . ILE A 1 94 ? 1.000 7.868 8.685 1.00 94.94 94 ILE A C 1
ATOM 752 O O . ILE A 1 94 ? 1.245 6.907 7.965 1.00 94.94 94 ILE A O 1
ATOM 756 N N . GLU A 1 95 ? 1.492 7.982 9.922 1.00 96.12 95 GLU A N 1
ATOM 757 C CA . GLU A 1 95 ? 2.449 7.033 10.500 1.00 96.12 95 GLU A CA 1
ATOM 758 C C . GLU A 1 95 ? 1.802 5.653 10.639 1.00 96.12 95 GLU A C 1
ATOM 760 O O . GLU A 1 95 ? 2.392 4.631 10.285 1.00 96.12 95 GLU A O 1
ATOM 765 N N . PHE A 1 96 ? 0.533 5.624 11.058 1.00 95.81 96 PHE A N 1
ATOM 766 C CA . PHE A 1 96 ? -0.249 4.392 11.085 1.00 95.81 96 PHE A CA 1
ATOM 767 C C . PHE A 1 96 ? -0.416 3.777 9.688 1.00 95.81 96 PHE A C 1
ATOM 769 O O . PHE A 1 96 ? -0.267 2.564 9.519 1.00 95.81 96 PHE A O 1
ATOM 776 N N . ALA A 1 97 ? -0.728 4.590 8.673 1.00 96.88 97 ALA A N 1
ATOM 777 C CA . ALA A 1 97 ? -0.888 4.103 7.304 1.00 96.88 97 ALA A CA 1
ATOM 778 C C . ALA A 1 97 ? 0.425 3.540 6.736 1.00 96.88 97 ALA A C 1
ATOM 780 O O . ALA A 1 97 ? 0.405 2.467 6.122 1.00 96.88 97 ALA A O 1
ATOM 781 N N . GLU A 1 98 ? 1.547 4.217 6.988 1.00 97.44 98 GLU A N 1
ATOM 782 C CA . GLU A 1 98 ? 2.887 3.768 6.610 1.00 97.44 98 GLU A CA 1
ATOM 783 C C . GLU A 1 98 ? 3.242 2.438 7.282 1.00 97.44 98 GLU A C 1
ATOM 785 O O . GLU A 1 98 ? 3.676 1.494 6.616 1.00 97.44 98 GLU A O 1
ATOM 790 N N . GLU A 1 99 ? 3.020 2.322 8.596 1.00 97.81 99 GLU A N 1
ATOM 791 C CA . GLU A 1 99 ? 3.305 1.098 9.344 1.00 97.81 99 GLU A CA 1
ATOM 792 C C . GLU A 1 99 ? 2.486 -0.084 8.811 1.00 97.81 99 GLU A C 1
ATOM 794 O O . GLU A 1 99 ? 3.023 -1.176 8.593 1.00 97.81 99 GLU A O 1
ATOM 799 N N . VAL A 1 100 ? 1.190 0.130 8.579 1.00 98.06 100 VAL A N 1
ATOM 800 C CA . VAL A 1 100 ? 0.267 -0.893 8.082 1.00 98.06 100 VAL A CA 1
ATOM 801 C C . VAL A 1 100 ? 0.637 -1.339 6.668 1.00 98.06 100 VAL A C 1
ATOM 803 O O . VAL A 1 100 ? 0.688 -2.544 6.415 1.00 98.06 100 VAL A O 1
ATOM 806 N N . CYS A 1 101 ? 0.925 -0.410 5.752 1.00 98.31 101 CYS A N 1
ATOM 807 C CA . CYS A 1 101 ? 1.310 -0.761 4.382 1.00 98.31 101 CYS A CA 1
ATOM 808 C C . CYS A 1 101 ? 2.654 -1.498 4.353 1.00 98.31 101 CYS A C 1
ATOM 810 O O . CYS A 1 101 ? 2.775 -2.534 3.696 1.00 98.31 101 CYS A O 1
ATOM 812 N N . ARG A 1 102 ? 3.625 -1.050 5.160 1.00 97.94 102 ARG A N 1
ATOM 813 C CA . ARG A 1 102 ? 4.916 -1.731 5.315 1.00 97.94 102 ARG A CA 1
ATOM 814 C C . ARG A 1 102 ? 4.747 -3.163 5.824 1.00 97.94 102 ARG A C 1
ATOM 816 O O . ARG A 1 102 ? 5.358 -4.076 5.273 1.00 97.94 102 ARG A O 1
ATOM 823 N N . LYS A 1 103 ? 3.911 -3.378 6.849 1.00 98.31 103 LYS A N 1
ATOM 824 C CA . LYS A 1 103 ? 3.607 -4.720 7.380 1.00 98.31 103 LYS A CA 1
ATOM 825 C C . LYS A 1 103 ? 2.912 -5.601 6.346 1.00 98.31 103 LYS A C 1
ATOM 827 O O . LYS A 1 103 ? 3.268 -6.769 6.227 1.00 98.31 103 LYS A O 1
ATOM 832 N N . ALA A 1 104 ? 1.958 -5.054 5.593 1.00 98.00 104 ALA A N 1
ATOM 833 C CA . ALA A 1 104 ? 1.230 -5.805 4.575 1.00 98.00 104 ALA A CA 1
ATOM 834 C C . ALA A 1 104 ? 2.162 -6.312 3.460 1.00 98.00 104 ALA A C 1
ATOM 836 O O . ALA A 1 104 ? 2.072 -7.478 3.077 1.00 98.00 104 ALA A O 1
ATOM 837 N N . ALA A 1 105 ? 3.075 -5.461 2.980 1.00 96.94 105 ALA A N 1
ATOM 838 C CA . ALA A 1 105 ? 4.030 -5.820 1.934 1.00 96.94 105 ALA A CA 1
ATOM 839 C C . ALA A 1 105 ? 5.097 -6.808 2.435 1.00 96.94 105 ALA A C 1
ATOM 841 O O . ALA A 1 105 ? 5.276 -7.871 1.847 1.00 96.94 105 ALA A O 1
ATOM 842 N N . LEU A 1 106 ? 5.753 -6.519 3.568 1.00 96.94 106 LEU A N 1
ATOM 843 C CA . LEU A 1 106 ? 6.773 -7.414 4.141 1.00 96.94 106 LEU A CA 1
ATOM 844 C C . LEU A 1 106 ? 6.197 -8.767 4.584 1.00 96.94 106 LEU A C 1
ATOM 846 O O . LEU A 1 106 ? 6.887 -9.779 4.530 1.00 96.94 106 LEU A O 1
ATOM 850 N N . GLY A 1 107 ? 4.936 -8.794 5.020 1.00 96.12 107 GLY A N 1
ATOM 851 C CA . GLY A 1 107 ? 4.224 -10.014 5.397 1.00 96.12 107 GLY A CA 1
ATOM 852 C C . GLY A 1 107 ? 3.625 -10.787 4.219 1.00 96.12 107 GLY A C 1
ATOM 853 O O . GLY A 1 107 ? 2.902 -11.752 4.458 1.00 96.12 107 GLY A O 1
ATOM 854 N N . MET A 1 108 ? 3.866 -10.357 2.971 1.00 93.75 108 MET A N 1
ATOM 855 C CA . MET A 1 108 ? 3.316 -10.967 1.750 1.00 93.75 108 MET A CA 1
ATOM 856 C C . MET A 1 108 ? 1.782 -11.107 1.776 1.00 93.75 108 MET A C 1
ATOM 858 O O . MET A 1 108 ? 1.189 -12.041 1.223 1.00 93.75 108 MET A O 1
ATOM 862 N N . VAL A 1 109 ? 1.110 -10.171 2.448 1.00 96.62 109 VAL A N 1
ATOM 863 C CA . VAL A 1 109 ? -0.355 -10.131 2.529 1.00 96.62 109 VAL A CA 1
ATOM 864 C C . VAL A 1 109 ? -0.933 -9.701 1.183 1.00 96.62 109 VAL A C 1
ATOM 866 O O . VAL A 1 109 ? -1.954 -10.233 0.748 1.00 96.62 109 VAL A O 1
ATOM 869 N N . VAL A 1 110 ? -0.252 -8.764 0.522 1.00 95.31 110 VAL A N 1
ATOM 870 C CA . VAL A 1 110 ? -0.608 -8.165 -0.768 1.00 95.31 110 VAL A CA 1
ATOM 871 C C . VAL A 1 110 ? 0.614 -8.129 -1.678 1.00 95.31 110 VAL A C 1
ATOM 873 O O . VAL A 1 110 ? 1.739 -8.039 -1.194 1.00 95.31 110 VAL A O 1
ATOM 876 N N . ALA A 1 111 ? 0.384 -8.167 -2.989 1.00 94.19 111 ALA A N 1
ATOM 877 C CA . ALA A 1 111 ? 1.443 -7.962 -3.978 1.00 94.19 111 ALA A CA 1
ATOM 878 C C . ALA A 1 111 ? 1.840 -6.480 -4.083 1.00 94.19 111 ALA A C 1
ATOM 880 O O . ALA A 1 111 ? 3.009 -6.147 -4.255 1.00 94.19 111 ALA A O 1
ATOM 881 N N . GLU A 1 112 ? 0.857 -5.589 -3.949 1.00 96.19 112 GLU A N 1
ATOM 882 C CA . GLU A 1 112 ? 1.059 -4.146 -3.950 1.00 96.19 112 GLU A CA 1
ATOM 883 C C . GLU A 1 112 ? 0.051 -3.478 -3.011 1.00 96.19 112 GLU A C 1
ATOM 885 O O . GLU A 1 112 ? -1.131 -3.842 -2.956 1.00 96.19 112 GLU A O 1
ATOM 890 N N . CYS A 1 113 ? 0.499 -2.454 -2.296 1.00 97.44 113 CYS A N 1
ATOM 891 C CA . CYS A 1 113 ? -0.389 -1.504 -1.649 1.00 97.44 113 CYS A CA 1
ATOM 892 C C . CYS A 1 113 ? 0.119 -0.076 -1.774 1.00 97.44 113 CYS A C 1
ATOM 894 O O . CYS A 1 113 ? 1.274 0.174 -2.102 1.00 97.44 113 CYS A O 1
ATOM 896 N N . LYS A 1 114 ? -0.769 0.879 -1.512 1.00 96.81 114 LYS A N 1
ATOM 897 C CA . LYS A 1 114 ? -0.394 2.285 -1.418 1.00 96.81 114 LYS A CA 1
ATOM 898 C C . LYS A 1 114 ? -1.197 3.011 -0.364 1.00 96.81 114 LYS A C 1
ATOM 900 O O . LYS A 1 114 ? -2.310 2.591 -0.044 1.00 96.81 114 LYS A O 1
ATOM 905 N N . HIS A 1 115 ? -0.695 4.153 0.070 1.00 97.31 115 HIS A N 1
ATOM 906 C CA . HIS A 1 115 ? -1.485 5.148 0.780 1.00 97.31 115 HIS A CA 1
ATOM 907 C C . HIS A 1 115 ? -1.277 6.539 0.190 1.00 97.31 115 HIS A C 1
ATOM 909 O O . HIS A 1 115 ? -0.256 6.810 -0.438 1.00 97.31 115 HIS A O 1
ATOM 915 N N . SER A 1 116 ? -2.262 7.417 0.384 1.00 95.19 116 SER A N 1
ATOM 916 C CA . SER A 1 116 ? -2.123 8.848 0.101 1.00 95.19 116 SER A CA 1
ATOM 917 C C . SER A 1 116 ? -0.892 9.424 0.805 1.00 95.19 116 SER A C 1
ATOM 919 O O . SER A 1 116 ? -0.631 9.081 1.960 1.00 95.19 116 SER A O 1
ATOM 921 N N . SER A 1 117 ? -0.163 10.305 0.122 1.00 92.81 117 SER A N 1
ATOM 922 C CA . SER A 1 117 ? 0.933 11.079 0.707 1.00 92.81 117 SER A CA 1
ATOM 923 C C . SER A 1 117 ? 0.413 12.053 1.764 1.00 92.81 117 SER A C 1
ATOM 925 O O . SER A 1 117 ? -0.783 12.356 1.820 1.00 92.81 117 SER A O 1
ATOM 927 N N . PHE A 1 118 ? 1.318 12.596 2.575 1.00 90.25 118 PHE A N 1
ATOM 928 C CA . PHE A 1 118 ? 0.979 13.630 3.551 1.00 90.25 118 PHE A CA 1
ATOM 929 C C . PHE A 1 118 ? 0.292 14.848 2.909 1.00 90.25 118 PHE A C 1
ATOM 931 O O . PHE A 1 118 ? -0.754 15.280 3.391 1.00 90.25 118 PHE A O 1
ATOM 938 N N . GLU A 1 119 ? 0.813 15.336 1.779 1.00 88.06 119 GLU A N 1
ATOM 939 C CA . GLU A 1 119 ? 0.231 16.472 1.051 1.00 88.06 119 GLU A CA 1
ATOM 940 C C . GLU A 1 119 ? -1.203 16.167 0.595 1.00 88.06 119 GLU A C 1
ATOM 942 O O . GLU A 1 119 ? -2.128 16.943 0.835 1.00 88.06 119 GLU A O 1
ATOM 947 N N . SER A 1 120 ? -1.423 14.965 0.051 1.00 87.25 120 SER A N 1
ATOM 948 C CA . SER A 1 120 ? -2.759 14.519 -0.356 1.00 87.25 120 SER A CA 1
ATOM 949 C C . SER A 1 120 ? -3.726 14.416 0.825 1.00 87.25 120 SER A C 1
ATOM 951 O O . SER A 1 120 ? -4.921 14.667 0.667 1.00 87.25 120 SER A O 1
ATOM 953 N N . VAL A 1 121 ? -3.244 14.035 2.012 1.00 91.25 121 VAL A N 1
ATOM 954 C CA . VAL A 1 121 ? -4.069 13.971 3.228 1.00 91.25 121 VAL A CA 1
ATOM 955 C C . VAL A 1 121 ? -4.469 15.369 3.690 1.00 91.25 121 VAL A C 1
ATOM 957 O O . VAL A 1 121 ? -5.620 15.548 4.085 1.00 91.25 121 VAL A O 1
ATOM 960 N N . ILE A 1 122 ? -3.562 16.350 3.625 1.00 88.44 122 ILE A N 1
ATOM 961 C CA . ILE A 1 122 ? -3.868 17.747 3.963 1.00 88.44 122 ILE A CA 1
ATOM 962 C C . ILE A 1 122 ? -4.930 18.297 3.014 1.00 88.44 122 ILE A C 1
ATOM 964 O O . ILE A 1 122 ? -5.952 18.803 3.478 1.00 88.44 122 ILE A O 1
ATOM 968 N N . GLU A 1 123 ? -4.717 18.160 1.704 1.00 87.94 123 GLU A N 1
ATOM 969 C CA . GLU A 1 123 ? -5.613 18.715 0.686 1.00 87.94 123 GLU A CA 1
ATOM 970 C C . GLU A 1 123 ? -7.028 18.124 0.785 1.00 87.94 123 GLU A C 1
ATOM 972 O O . GLU A 1 123 ? -8.024 18.846 0.737 1.00 87.94 123 GLU A O 1
ATOM 977 N N . ASN A 1 124 ? -7.131 16.808 0.991 1.00 87.69 124 ASN A N 1
ATOM 978 C CA . ASN A 1 124 ? -8.415 16.103 1.029 1.00 87.69 124 ASN A CA 1
ATOM 979 C C . ASN A 1 124 ? -9.017 15.990 2.444 1.00 87.69 124 ASN A C 1
ATOM 981 O O . ASN A 1 124 ? -10.123 15.469 2.615 1.00 87.69 124 ASN A O 1
ATOM 985 N N . GLY A 1 125 ? -8.285 16.416 3.478 1.00 90.19 125 GLY A N 1
ATOM 986 C CA . GLY A 1 125 ? -8.632 16.271 4.897 1.00 90.19 125 GLY A CA 1
ATOM 987 C C . GLY A 1 125 ? -8.610 14.832 5.438 1.00 90.19 125 GLY A C 1
ATOM 988 O O . GLY A 1 125 ? -8.872 14.617 6.624 1.00 90.19 125 GLY A O 1
ATOM 989 N N . ARG A 1 126 ? -8.352 13.832 4.586 1.00 93.00 126 ARG A N 1
ATOM 990 C CA . ARG A 1 126 ? -8.324 12.401 4.917 1.00 93.00 126 ARG A CA 1
ATOM 991 C C . ARG A 1 126 ? -7.566 11.616 3.850 1.00 93.00 126 ARG A C 1
ATOM 993 O O . ARG A 1 126 ? -7.758 11.843 2.660 1.00 93.00 126 ARG A O 1
ATOM 1000 N N . GLY A 1 127 ? -6.786 10.631 4.284 1.00 93.69 127 GLY A N 1
ATOM 1001 C CA . GLY A 1 127 ? -6.078 9.704 3.408 1.00 93.69 127 GLY A CA 1
ATOM 1002 C C . GLY A 1 127 ? -6.871 8.449 3.065 1.00 93.69 127 GLY A C 1
ATOM 1003 O O . GLY A 1 127 ? -7.774 8.025 3.799 1.00 93.69 127 GLY A O 1
ATOM 1004 N N . VAL A 1 128 ? -6.492 7.828 1.948 1.00 93.50 128 VAL A N 1
ATOM 1005 C CA . VAL A 1 128 ? -6.983 6.514 1.524 1.00 93.50 128 VAL A CA 1
ATOM 1006 C C . VAL A 1 128 ? -5.800 5.590 1.300 1.00 93.50 128 VAL A C 1
ATOM 1008 O O . VAL A 1 128 ? -4.840 5.950 0.621 1.00 93.50 128 VAL A O 1
ATOM 1011 N N . ALA A 1 129 ? -5.882 4.384 1.847 1.00 95.62 129 ALA A N 1
ATOM 1012 C CA . ALA A 1 129 ? -4.956 3.304 1.558 1.00 95.62 129 ALA A CA 1
ATOM 1013 C C . ALA A 1 129 ? -5.662 2.207 0.760 1.00 95.62 129 ALA A C 1
ATOM 1015 O O . ALA A 1 129 ? -6.846 1.934 0.977 1.00 95.62 129 ALA A O 1
ATOM 1016 N N . CYS A 1 130 ? -4.945 1.621 -0.196 1.00 95.12 130 CYS A N 1
ATOM 1017 C CA . CYS A 1 130 ? -5.447 0.617 -1.128 1.00 95.12 130 CYS A CA 1
ATOM 1018 C C . CYS A 1 130 ? -4.555 -0.624 -1.104 1.00 95.12 130 CYS A C 1
ATOM 1020 O O . CYS A 1 130 ? -3.337 -0.503 -1.196 1.00 95.12 130 CYS A O 1
ATOM 1022 N N . PHE A 1 131 ? -5.172 -1.801 -1.038 1.00 96.19 131 PHE A N 1
ATOM 1023 C CA . PHE A 1 131 ? -4.528 -3.114 -1.116 1.00 96.19 131 PHE A CA 1
ATOM 1024 C C . PHE A 1 131 ? -4.953 -3.803 -2.409 1.00 96.19 131 PHE A C 1
ATOM 1026 O O . PHE A 1 131 ? -6.150 -4.043 -2.584 1.00 96.19 131 PHE A O 1
ATOM 1033 N N . TYR A 1 132 ? -4.000 -4.099 -3.292 1.00 94.88 132 TYR A N 1
ATOM 1034 C CA . TYR A 1 132 ? -4.259 -4.634 -4.628 1.00 94.88 132 TYR A CA 1
ATOM 1035 C C . TYR A 1 132 ? -4.048 -6.145 -4.698 1.00 94.88 132 TYR A C 1
ATOM 1037 O O . TYR A 1 132 ? -3.088 -6.690 -4.149 1.00 94.88 132 TYR A O 1
ATOM 1045 N N . LEU A 1 133 ? -4.975 -6.814 -5.381 1.00 92.94 133 LEU A N 1
ATOM 1046 C CA . LEU A 1 133 ? -5.008 -8.261 -5.573 1.00 92.94 133 LEU A CA 1
ATOM 1047 C C . LEU A 1 133 ? -5.944 -8.622 -6.730 1.00 92.94 133 LEU A C 1
ATOM 1049 O O . LEU A 1 133 ? -6.887 -7.887 -7.027 1.00 92.94 133 LEU A O 1
ATOM 1053 N N . ASN A 1 134 ? -5.712 -9.771 -7.358 1.00 92.69 134 ASN A N 1
ATOM 1054 C CA . ASN A 1 134 ? -6.612 -10.287 -8.385 1.00 92.69 134 ASN A CA 1
ATOM 1055 C C . ASN A 1 134 ? -7.928 -10.778 -7.757 1.00 92.69 134 ASN A C 1
ATOM 1057 O O . ASN A 1 134 ? -7.920 -11.433 -6.717 1.00 92.69 134 ASN A O 1
ATOM 1061 N N . LEU A 1 135 ? -9.054 -10.476 -8.406 1.00 89.19 135 LEU A N 1
ATOM 1062 C CA . LEU A 1 135 ? -10.414 -10.762 -7.933 1.00 89.19 135 LEU A CA 1
ATOM 1063 C C . LEU A 1 135 ? -10.702 -12.263 -7.768 1.00 89.19 135 LEU A C 1
ATOM 1065 O O . LEU A 1 135 ? -11.594 -12.644 -7.012 1.00 89.19 135 LEU A O 1
ATOM 1069 N N . ASP A 1 136 ? -9.986 -13.111 -8.504 1.00 90.69 136 ASP A N 1
ATOM 1070 C CA . ASP A 1 136 ? -10.100 -14.568 -8.457 1.00 90.69 136 ASP A CA 1
ATOM 1071 C C . ASP A 1 136 ? -9.142 -15.225 -7.449 1.00 90.69 136 ASP A C 1
ATOM 1073 O O . ASP A 1 136 ? -9.284 -16.417 -7.165 1.00 90.69 136 ASP A O 1
ATOM 1077 N N . ASP A 1 137 ? -8.219 -14.469 -6.843 1.00 92.31 137 ASP A N 1
ATOM 1078 C CA . ASP A 1 137 ? -7.319 -14.974 -5.803 1.00 92.31 137 ASP A CA 1
ATOM 1079 C C . ASP A 1 137 ? -8.013 -14.982 -4.431 1.00 92.31 137 ASP A C 1
ATOM 1081 O O . ASP A 1 137 ? -7.812 -14.126 -3.561 1.00 92.31 137 ASP A O 1
ATOM 1085 N N . VAL A 1 138 ? -8.868 -15.987 -4.235 1.00 92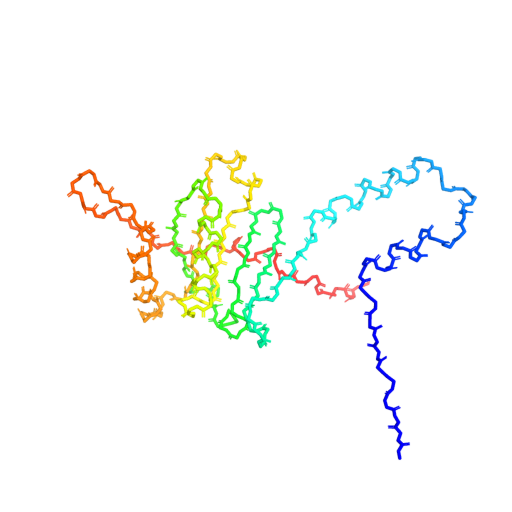.38 138 VAL A N 1
ATOM 1086 C CA . VAL A 1 138 ? -9.647 -16.178 -3.002 1.00 92.38 138 VAL A CA 1
ATOM 1087 C C . VAL A 1 138 ? -8.750 -16.259 -1.759 1.00 92.38 138 VAL A C 1
ATOM 1089 O O . VAL A 1 138 ? -9.139 -15.781 -0.690 1.00 92.38 138 VAL A O 1
ATOM 1092 N N . GLU A 1 139 ? -7.548 -16.826 -1.876 1.00 94.31 139 GLU A N 1
ATOM 1093 C CA . GLU A 1 139 ? -6.613 -16.924 -0.753 1.00 94.31 139 GLU A CA 1
ATOM 1094 C C . GLU A 1 139 ? -6.004 -15.564 -0.403 1.00 94.31 139 GLU A C 1
ATOM 1096 O O . GLU A 1 139 ? -5.922 -15.224 0.780 1.00 94.31 139 GLU A O 1
ATOM 1101 N N . ALA A 1 140 ? -5.638 -14.742 -1.392 1.00 92.00 140 ALA A N 1
ATOM 1102 C CA . ALA A 1 140 ? -5.224 -13.361 -1.144 1.00 92.00 140 ALA A CA 1
ATOM 1103 C C . ALA A 1 140 ? -6.347 -12.548 -0.495 1.00 92.00 140 ALA A C 1
ATOM 1105 O O . ALA A 1 140 ? -6.101 -11.838 0.481 1.00 92.00 140 ALA A O 1
ATOM 1106 N N . HIS A 1 141 ? -7.594 -12.715 -0.946 1.00 93.56 141 HIS A N 1
ATOM 1107 C CA . HIS A 1 141 ? -8.746 -12.076 -0.305 1.00 93.56 141 HIS A CA 1
ATOM 1108 C C . HIS A 1 141 ? -8.873 -12.471 1.173 1.00 93.56 141 HIS A C 1
ATOM 1110 O O . HIS A 1 141 ? -9.085 -11.602 2.021 1.00 93.56 141 HIS A O 1
ATOM 1116 N N . ARG A 1 142 ? -8.701 -13.756 1.508 1.00 94.00 142 ARG A N 1
ATOM 1117 C CA . ARG A 1 142 ? -8.719 -14.232 2.902 1.00 94.00 142 ARG A CA 1
ATOM 1118 C C . ARG A 1 142 ? -7.592 -13.625 3.734 1.00 94.00 142 ARG A C 1
ATOM 1120 O O . ARG A 1 142 ? -7.870 -13.136 4.829 1.00 94.00 142 ARG A O 1
ATOM 1127 N N . ARG A 1 143 ? -6.356 -13.611 3.215 1.00 96.31 143 ARG A N 1
ATOM 1128 C CA . ARG A 1 143 ? -5.196 -13.003 3.897 1.00 96.31 143 ARG A CA 1
ATOM 1129 C C . ARG A 1 143 ? -5.424 -11.520 4.167 1.00 96.31 143 ARG A C 1
ATOM 1131 O O . ARG A 1 143 ? -5.255 -11.078 5.299 1.00 96.31 143 ARG A O 1
ATOM 1138 N N . VAL A 1 144 ? -5.880 -10.772 3.162 1.00 95.12 144 VAL A N 1
ATOM 1139 C CA . VAL A 1 144 ? -6.160 -9.338 3.291 1.00 95.12 144 VAL A CA 1
ATOM 1140 C C . VAL A 1 144 ? -7.257 -9.071 4.315 1.00 95.12 144 VAL A C 1
ATOM 1142 O O . VAL A 1 144 ? -7.079 -8.224 5.185 1.00 95.12 144 VAL A O 1
ATOM 1145 N N . VAL A 1 145 ? -8.377 -9.795 4.261 1.00 93.38 145 VAL A N 1
ATOM 1146 C CA . VAL A 1 145 ? -9.474 -9.592 5.219 1.00 93.38 145 VAL A CA 1
ATOM 1147 C C . VAL A 1 145 ? -9.023 -9.918 6.644 1.00 93.38 145 VAL A C 1
ATOM 1149 O O . VAL A 1 145 ? -9.310 -9.142 7.554 1.00 93.38 145 VAL A O 1
ATOM 1152 N N . ALA A 1 146 ? -8.288 -11.015 6.848 1.00 94.69 146 ALA A N 1
ATOM 1153 C CA . ALA A 1 146 ? -7.735 -11.359 8.157 1.00 94.69 146 ALA A CA 1
ATOM 1154 C C . ALA A 1 146 ? -6.806 -10.252 8.681 1.00 94.69 146 ALA A C 1
ATOM 1156 O O . ALA A 1 146 ? -7.004 -9.763 9.793 1.00 94.69 146 ALA A O 1
ATOM 1157 N N . PHE A 1 147 ? -5.885 -9.779 7.840 1.00 96.81 147 PHE A N 1
ATOM 1158 C CA . PHE A 1 147 ? -4.965 -8.693 8.165 1.00 96.81 147 PHE A CA 1
ATOM 1159 C C . PHE A 1 147 ? -5.699 -7.384 8.501 1.00 96.81 147 PHE A C 1
ATOM 1161 O O . PHE A 1 147 ? -5.399 -6.727 9.497 1.00 96.81 147 PHE A O 1
ATOM 1168 N N . MET A 1 148 ? -6.722 -7.013 7.723 1.00 94.12 148 MET A N 1
ATOM 1169 C CA . 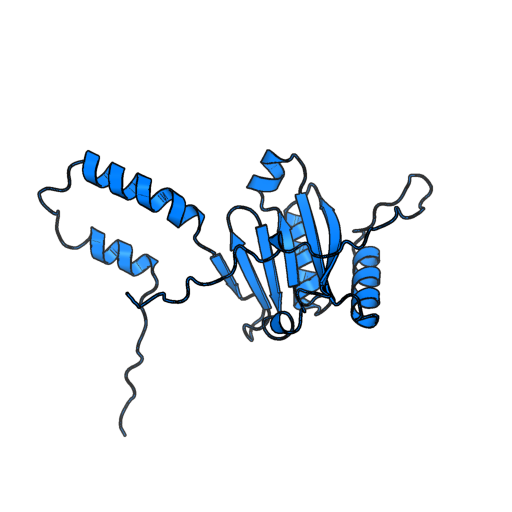MET A 1 148 ? -7.526 -5.815 7.986 1.00 94.12 148 MET A CA 1
ATOM 1170 C C . MET A 1 148 ? -8.265 -5.885 9.326 1.00 94.12 148 MET A C 1
ATOM 1172 O O . MET A 1 148 ? -8.428 -4.861 9.992 1.00 94.12 148 MET A O 1
ATOM 1176 N N . LEU A 1 149 ? -8.729 -7.069 9.727 1.00 91.88 149 LEU A N 1
ATOM 1177 C CA . LEU A 1 149 ? -9.394 -7.268 11.013 1.00 91.88 149 LEU A CA 1
ATOM 1178 C C . LEU A 1 149 ? -8.404 -7.220 12.179 1.00 91.88 149 LEU A C 1
ATOM 1180 O O . LEU A 1 149 ? -8.696 -6.572 13.185 1.00 91.88 149 LEU A O 1
ATOM 1184 N N . GLU A 1 150 ? -7.247 -7.865 12.029 1.00 94.56 150 GLU A N 1
ATOM 1185 C CA . GLU A 1 150 ? -6.174 -7.901 13.027 1.00 94.56 150 GLU A CA 1
ATOM 1186 C C . GLU A 1 150 ? -5.627 -6.501 13.327 1.00 94.56 150 GLU A C 1
ATOM 1188 O O . GLU A 1 150 ? -5.496 -6.117 14.488 1.00 94.56 150 GLU A O 1
ATOM 1193 N N . HIS A 1 151 ? -5.401 -5.698 12.286 1.00 94.62 151 HIS A N 1
ATOM 1194 C CA . HIS A 1 151 ? -4.868 -4.341 12.408 1.00 94.62 151 HIS A CA 1
ATOM 1195 C C . HIS A 1 151 ? -5.945 -3.260 12.593 1.00 94.62 151 HIS A C 1
ATOM 1197 O O . HIS A 1 151 ? -5.639 -2.070 12.569 1.00 94.62 151 HIS A O 1
ATOM 1203 N N . GLY A 1 152 ? -7.214 -3.641 12.785 1.00 91.00 152 GLY A N 1
ATOM 1204 C CA . GLY A 1 152 ? -8.293 -2.691 13.073 1.00 91.00 152 GLY A CA 1
ATOM 1205 C C . GLY A 1 152 ? -8.630 -1.734 11.921 1.00 91.00 152 GLY A C 1
ATOM 1206 O O . GLY A 1 152 ? -9.180 -0.660 12.156 1.00 91.00 152 GLY A O 1
ATOM 1207 N N . LEU A 1 153 ? -8.340 -2.125 10.677 1.00 90.94 153 LEU A N 1
ATOM 1208 C CA . LEU A 1 153 ? -8.557 -1.311 9.470 1.00 90.94 153 LEU A CA 1
ATOM 1209 C C . LEU A 1 153 ? -10.039 -1.234 9.079 1.00 90.94 153 LEU A C 1
ATOM 1211 O O . LEU A 1 153 ? -10.463 -0.352 8.331 1.00 90.94 153 LEU A O 1
ATOM 1215 N N . VAL A 1 154 ? -10.849 -2.150 9.612 1.00 85.50 154 VAL A N 1
ATOM 1216 C CA . VAL A 1 154 ? -12.301 -2.147 9.453 1.00 85.50 154 VAL A CA 1
ATOM 1217 C C . VAL A 1 154 ? -12.942 -1.431 10.634 1.00 85.50 154 VAL A C 1
ATOM 1219 O O . VAL A 1 154 ? -12.890 -1.894 11.777 1.00 85.50 154 VAL A O 1
ATOM 1222 N N . ARG A 1 155 ? -13.606 -0.304 10.358 1.00 79.38 155 ARG A N 1
ATOM 1223 C CA . ARG A 1 155 ? -14.329 0.440 11.395 1.00 79.38 155 ARG A CA 1
ATOM 1224 C C . ARG A 1 155 ? -15.397 -0.447 12.034 1.00 79.38 155 ARG A C 1
ATOM 1226 O O . ARG A 1 155 ? -16.107 -1.190 11.354 1.00 79.38 155 ARG A O 1
ATOM 1233 N N . LYS A 1 156 ? -15.574 -0.287 13.343 1.00 80.25 156 LYS A N 1
ATOM 1234 C CA . LYS A 1 156 ? -16.690 -0.865 14.097 1.00 80.25 156 LYS A CA 1
ATOM 1235 C C . LYS A 1 156 ? -17.754 0.201 14.362 1.00 80.25 156 LYS A C 1
ATOM 1237 O O . LYS A 1 156 ? -17.446 1.378 14.556 1.00 80.25 156 LYS A O 1
ATOM 1242 N N . THR A 1 157 ? -19.018 -0.195 14.358 1.00 78.25 157 THR A N 1
ATOM 1243 C CA . THR A 1 157 ? -20.138 0.608 14.844 1.00 78.25 157 THR A CA 1
ATOM 1244 C C . THR A 1 157 ? -20.055 0.738 16.366 1.00 78.25 157 THR A C 1
ATOM 1246 O O . THR A 1 157 ? -19.351 -0.020 17.034 1.00 78.25 157 THR A O 1
ATOM 1249 N N . LYS A 1 158 ? -20.852 1.645 16.948 1.00 81.56 158 LYS A N 1
ATOM 1250 C CA . LYS A 1 158 ? -20.988 1.764 18.413 1.00 81.56 158 LYS A CA 1
ATOM 1251 C C . LYS A 1 158 ? -21.449 0.461 19.088 1.00 81.56 158 LYS A C 1
ATOM 1253 O O . LYS A 1 158 ? -21.185 0.264 20.263 1.00 81.56 158 LYS A O 1
ATOM 1258 N N . SER A 1 159 ? -22.121 -0.423 18.346 1.00 82.12 159 SER A N 1
ATOM 1259 C CA . SER A 1 159 ? -22.561 -1.744 18.810 1.00 82.12 159 SER A CA 1
ATOM 1260 C C . SER A 1 159 ? -21.534 -2.860 18.574 1.00 82.12 159 SER A C 1
ATOM 1262 O O . SER A 1 159 ? -21.842 -4.023 18.810 1.00 82.12 159 SER A O 1
ATOM 1264 N N . GLY A 1 160 ? -20.337 -2.532 18.077 1.00 76.81 160 GLY A N 1
ATOM 1265 C CA . GLY A 1 160 ? -19.268 -3.494 17.803 1.00 76.81 160 GLY A CA 1
ATOM 1266 C C . GLY A 1 160 ? -19.392 -4.244 16.472 1.00 76.81 160 GLY A C 1
ATOM 1267 O O . GLY A 1 160 ? -18.511 -5.041 16.156 1.00 76.81 160 GLY A O 1
ATOM 1268 N N . LYS A 1 161 ? -20.433 -3.986 15.664 1.00 79.19 161 LYS A N 1
ATOM 1269 C CA . LYS A 1 161 ? -20.563 -4.568 14.316 1.00 79.19 161 LYS A CA 1
ATOM 1270 C C . LYS A 1 161 ? -19.545 -3.939 13.372 1.00 79.19 161 LYS A C 1
ATOM 1272 O O . LYS A 1 161 ? -19.294 -2.744 13.453 1.00 79.19 161 LYS A O 1
ATOM 1277 N N . LEU A 1 162 ? -18.985 -4.711 12.454 1.00 75.25 162 LEU A N 1
ATOM 1278 C CA . LEU A 1 162 ? -18.070 -4.179 11.444 1.00 75.25 162 LEU A CA 1
ATOM 1279 C C . LEU A 1 162 ? -18.859 -3.441 10.354 1.00 75.25 162 LEU A C 1
ATOM 1281 O O . LEU A 1 162 ? -19.925 -3.901 9.940 1.00 75.25 162 LEU A O 1
ATOM 1285 N N . TYR A 1 163 ? -18.353 -2.291 9.905 1.00 74.00 163 TYR A N 1
ATOM 1286 C CA . TYR A 1 163 ? -18.852 -1.656 8.685 1.00 74.00 163 TYR A CA 1
ATOM 1287 C C . TYR A 1 163 ? -18.488 -2.513 7.469 1.00 74.00 163 TYR A C 1
ATOM 1289 O O . TYR A 1 163 ? -17.469 -3.203 7.472 1.00 74.00 163 TYR A O 1
ATOM 1297 N N . ASN A 1 164 ? -19.316 -2.454 6.423 1.00 70.69 164 ASN A N 1
ATOM 1298 C CA . ASN A 1 164 ? -19.008 -3.130 5.169 1.00 70.69 164 ASN A CA 1
ATOM 1299 C C . ASN A 1 164 ? -17.749 -2.508 4.546 1.00 70.69 164 ASN A C 1
ATOM 1301 O O . ASN A 1 164 ? -17.680 -1.288 4.382 1.00 70.69 164 ASN A O 1
ATOM 1305 N N . ILE A 1 165 ? -16.777 -3.348 4.205 1.00 68.25 165 ILE A N 1
ATOM 1306 C CA . ILE A 1 165 ? -15.622 -2.967 3.399 1.00 68.25 165 ILE A CA 1
ATOM 1307 C C . ILE A 1 165 ? -15.943 -3.305 1.947 1.00 68.25 165 ILE A C 1
ATOM 1309 O O . ILE A 1 165 ? -16.260 -4.443 1.617 1.00 68.25 165 ILE A O 1
ATOM 1313 N N . GLY A 1 166 ? -15.938 -2.296 1.081 1.00 61.00 166 GLY A N 1
ATOM 1314 C CA . GLY A 1 166 ? -16.171 -2.496 -0.344 1.00 61.00 166 GLY A CA 1
ATOM 1315 C C . GLY A 1 166 ? -14.884 -2.927 -1.038 1.00 61.00 166 GLY A C 1
AT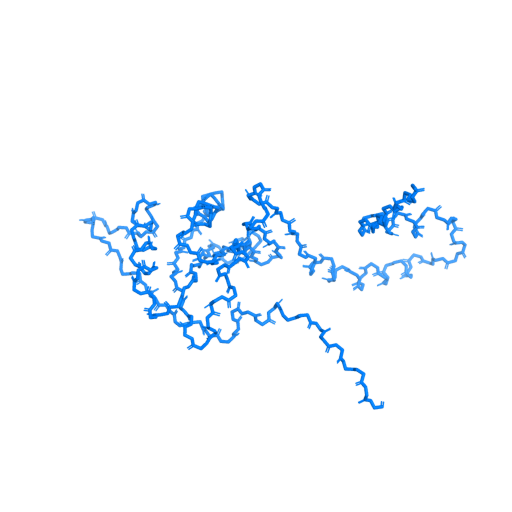OM 1316 O O . GLY A 1 166 ? -13.882 -2.219 -0.953 1.00 61.00 166 GLY A O 1
ATOM 1317 N N . LEU A 1 167 ? -14.929 -4.050 -1.752 1.00 71.12 167 LEU A N 1
ATOM 1318 C CA . LEU A 1 167 ? -13.979 -4.348 -2.819 1.00 71.12 167 LEU A CA 1
ATOM 1319 C C . LEU A 1 167 ? -14.407 -3.554 -4.055 1.00 71.12 167 LEU A C 1
ATOM 1321 O O . LEU A 1 167 ? -15.555 -3.661 -4.489 1.00 71.12 167 LEU A O 1
ATOM 1325 N N . SER A 1 168 ? -13.501 -2.751 -4.609 1.00 65.62 168 SER A N 1
ATOM 1326 C CA . SER A 1 168 ? -13.749 -2.031 -5.860 1.00 65.62 168 SER A CA 1
ATOM 1327 C C . SER A 1 168 ? -12.889 -2.597 -6.982 1.00 65.62 168 SER A C 1
ATOM 1329 O O . SER A 1 168 ? -11.757 -3.018 -6.745 1.00 65.62 168 SER A O 1
ATOM 1331 N N . TRP A 1 169 ? -13.413 -2.577 -8.204 1.00 56.94 169 TRP A N 1
ATOM 1332 C CA . TRP A 1 169 ? -12.651 -2.881 -9.412 1.00 56.94 169 TRP A CA 1
ATOM 1333 C C . TRP A 1 169 ? -11.576 -1.811 -9.607 1.00 56.94 169 TRP A C 1
ATOM 1335 O O . TRP A 1 169 ? -11.825 -0.622 -9.367 1.00 56.94 169 TRP A O 1
ATOM 1345 N N . MET A 1 170 ? -10.384 -2.203 -10.052 1.00 55.66 170 MET A N 1
ATOM 1346 C CA . MET A 1 170 ? -9.399 -1.221 -10.483 1.00 55.66 170 MET A CA 1
ATOM 1347 C C . MET A 1 170 ? -9.838 -0.633 -11.832 1.00 55.66 170 MET A C 1
ATOM 1349 O O . MET A 1 170 ? -9.806 -1.295 -12.862 1.00 55.66 170 MET A O 1
ATOM 1353 N N . THR A 1 171 ? -10.292 0.620 -11.837 1.00 48.66 171 THR A N 1
ATOM 1354 C CA . THR A 1 171 ? -10.487 1.390 -13.075 1.00 48.66 171 THR A CA 1
ATOM 1355 C C . THR A 1 171 ? -9.127 1.769 -13.668 1.00 48.66 171 THR A C 1
ATOM 1357 O O . THR A 1 171 ? -8.215 2.089 -12.904 1.00 48.66 171 THR A O 1
ATOM 1360 N N . ARG A 1 172 ? -9.015 1.776 -15.008 1.00 41.97 172 ARG A N 1
ATOM 1361 C CA . ARG A 1 172 ? -7.790 2.005 -15.818 1.00 41.97 172 ARG A CA 1
ATOM 1362 C C . ARG A 1 172 ? -6.816 3.081 -15.290 1.00 41.97 172 ARG A C 1
ATOM 1364 O O . ARG A 1 172 ? -5.614 2.900 -15.381 1.00 41.97 172 ARG A O 1
ATOM 1371 N N . HIS A 1 173 ? -7.302 4.120 -14.614 1.00 39.88 173 HIS A N 1
ATOM 1372 C CA . HIS A 1 173 ? -6.491 5.211 -14.051 1.00 39.88 173 HIS A CA 1
ATOM 1373 C C . HIS A 1 173 ? -5.658 4.854 -12.795 1.00 39.88 173 HIS A C 1
ATOM 1375 O O . HIS A 1 173 ? -5.041 5.730 -12.197 1.00 39.88 173 HIS A O 1
ATOM 1381 N N . GLY A 1 174 ? -5.655 3.597 -12.334 1.00 43.22 174 GLY A N 1
ATOM 1382 C CA . GLY A 1 174 ? -4.900 3.171 -11.144 1.00 43.22 174 GLY A CA 1
ATOM 1383 C C . GLY A 1 174 ? -3.385 3.020 -11.349 1.00 43.22 174 GLY A C 1
ATOM 1384 O O . GLY A 1 174 ? -2.649 3.158 -1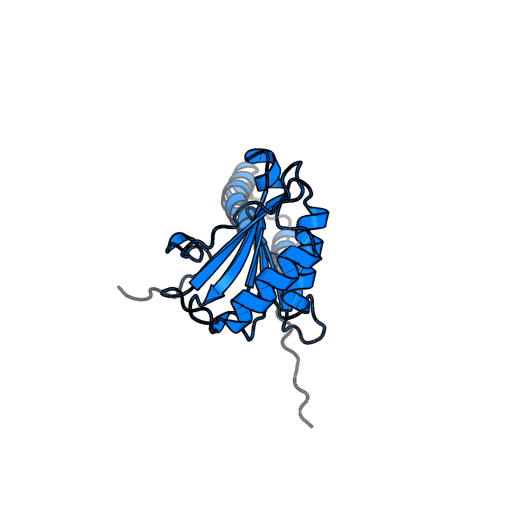0.372 1.00 43.22 174 GLY A O 1
ATOM 1385 N N . ARG A 1 175 ? -2.946 2.776 -12.596 1.00 41.91 175 ARG A N 1
ATOM 1386 C CA . ARG A 1 175 ? -1.542 2.556 -13.006 1.00 41.91 175 ARG A CA 1
ATOM 1387 C C . ARG A 1 175 ? -1.043 3.489 -14.123 1.00 41.91 175 ARG A C 1
ATOM 1389 O O . ARG A 1 175 ? 0.123 3.413 -14.484 1.00 41.91 175 ARG A O 1
ATOM 1396 N N . GLU A 1 176 ? -1.869 4.399 -14.643 1.00 38.94 176 GLU A N 1
ATOM 1397 C CA . GLU A 1 176 ? -1.511 5.262 -15.793 1.00 38.94 176 GLU A CA 1
ATOM 1398 C C . GLU A 1 176 ? -0.383 6.284 -15.516 1.00 38.94 176 GLU A C 1
ATOM 1400 O O . GLU A 1 176 ? 0.053 6.964 -16.436 1.00 38.94 176 GLU A O 1
ATOM 1405 N N . ASN A 1 177 ? 0.165 6.345 -14.297 1.00 37.06 177 ASN A N 1
ATOM 1406 C CA . ASN A 1 177 ? 1.361 7.140 -13.985 1.00 37.06 177 ASN A CA 1
ATOM 1407 C C . ASN A 1 177 ? 2.665 6.314 -13.924 1.00 37.06 177 ASN A C 1
ATOM 1409 O O . ASN A 1 177 ? 3.675 6.840 -13.476 1.00 37.06 177 ASN A O 1
ATOM 1413 N N . MET A 1 178 ? 2.662 5.044 -14.352 1.00 38.84 178 MET A N 1
ATOM 1414 C CA . MET A 1 178 ? 3.832 4.145 -14.301 1.00 38.84 178 MET A CA 1
ATOM 1415 C C . MET A 1 178 ? 4.241 3.544 -15.660 1.00 38.84 178 MET A C 1
ATOM 1417 O O . MET A 1 178 ? 4.969 2.553 -15.695 1.00 38.84 178 MET A O 1
ATOM 1421 N N . GLU A 1 179 ? 3.835 4.127 -16.795 1.00 26.95 179 GLU A N 1
ATOM 1422 C CA . GLU A 1 179 ? 4.464 3.762 -18.073 1.00 26.95 179 GLU A CA 1
ATOM 1423 C C . GLU A 1 179 ? 5.747 4.578 -18.312 1.00 26.95 179 GLU A C 1
ATOM 1425 O O . GLU A 1 179 ? 5.696 5.811 -18.361 1.00 26.95 179 GLU A O 1
ATOM 1430 N N . PRO A 1 180 ? 6.911 3.932 -18.519 1.00 33.69 180 PRO A N 1
ATOM 1431 C CA . PRO A 1 180 ? 8.068 4.621 -19.060 1.00 33.69 180 PRO A CA 1
ATOM 1432 C C . PRO A 1 180 ? 7.746 5.018 -20.501 1.00 33.69 180 PRO A C 1
ATOM 1434 O O . PRO A 1 180 ? 7.304 4.184 -21.292 1.00 33.69 180 PRO A O 1
ATOM 1437 N N . VAL A 1 181 ? 8.007 6.281 -20.853 1.00 33.44 181 VAL A N 1
ATOM 1438 C CA . VAL A 1 181 ? 7.985 6.772 -22.237 1.00 33.44 181 VAL A CA 1
ATOM 1439 C C . VAL A 1 181 ? 8.897 5.877 -23.079 1.00 33.44 181 VAL A C 1
ATOM 1441 O O . VAL A 1 181 ? 10.116 6.048 -23.139 1.00 33.44 181 VAL A O 1
ATOM 1444 N N . SER A 1 182 ? 8.300 4.875 -23.716 1.00 33.94 182 SER A N 1
ATOM 1445 C CA . SER A 1 182 ? 8.971 4.030 -24.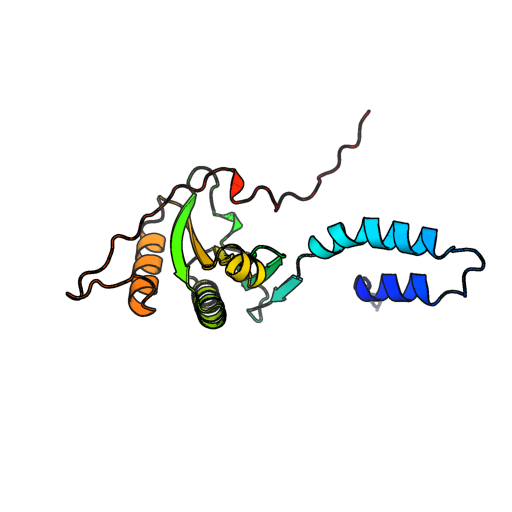681 1.00 33.94 182 SER A CA 1
ATOM 1446 C C . SER A 1 182 ? 8.966 4.765 -26.017 1.00 33.94 182 SER A C 1
ATOM 1448 O O . SER A 1 182 ? 7.936 5.041 -26.633 1.00 33.94 182 SER A O 1
ATOM 1450 N N . ARG A 1 183 ? 10.185 5.163 -26.390 1.00 39.03 183 ARG A N 1
ATOM 1451 C CA . ARG A 1 183 ? 10.677 5.508 -27.728 1.00 39.03 183 ARG A CA 1
ATOM 1452 C C . ARG A 1 183 ? 9.613 5.480 -28.827 1.00 39.03 183 ARG A C 1
ATOM 1454 O O . ARG A 1 183 ? 9.247 4.417 -29.316 1.00 39.03 183 ARG A O 1
ATOM 1461 N N . HIS A 1 184 ? 9.247 6.660 -29.309 1.00 30.22 184 HIS A N 1
ATOM 1462 C CA . HIS A 1 184 ? 8.843 6.819 -30.701 1.00 30.22 184 HIS A CA 1
ATOM 1463 C C . HIS A 1 184 ? 9.999 7.470 -31.457 1.00 30.22 184 HIS A C 1
ATOM 1465 O O . HIS A 1 184 ? 10.080 8.685 -31.604 1.00 30.22 184 HIS A O 1
ATOM 1471 N N . GLU A 1 185 ? 10.916 6.623 -31.918 1.00 35.69 185 GLU A N 1
ATOM 1472 C CA . GLU A 1 185 ? 11.592 6.868 -33.185 1.00 35.69 185 GLU A CA 1
ATOM 1473 C C . GLU A 1 185 ? 10.617 6.489 -34.303 1.00 35.69 185 GLU A C 1
ATOM 1475 O O . GLU A 1 185 ? 10.070 5.385 -34.291 1.00 35.69 185 GLU A O 1
ATOM 1480 N N . SER A 1 186 ? 10.470 7.398 -35.270 1.00 34.75 186 SER A N 1
ATOM 1481 C CA . SER A 1 186 ? 10.031 7.215 -36.667 1.00 34.75 186 SER A CA 1
ATOM 1482 C C . SER A 1 186 ? 8.857 8.116 -37.053 1.00 34.75 186 SER A C 1
ATOM 1484 O O . SER A 1 186 ? 7.695 7.707 -37.016 1.00 34.75 186 SER A O 1
ATOM 1486 N N . ARG A 1 187 ? 9.184 9.314 -37.541 1.00 34.34 187 ARG A N 1
ATOM 1487 C CA . ARG A 1 187 ? 9.013 9.675 -38.958 1.00 34.34 187 ARG A CA 1
ATOM 1488 C C . ARG A 1 187 ? 9.871 10.880 -39.312 1.0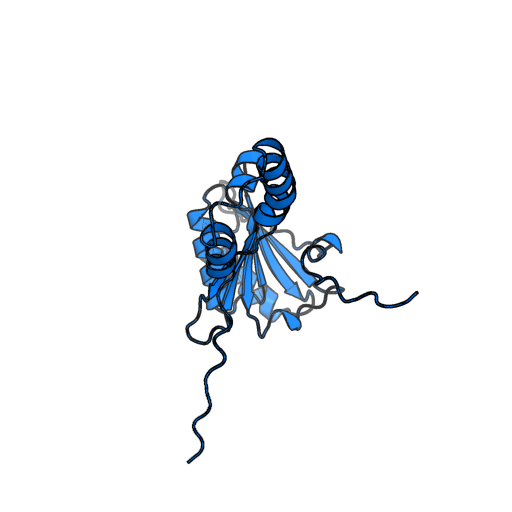0 34.34 187 ARG A C 1
ATOM 1490 O O . ARG A 1 187 ? 9.953 11.797 -38.471 1.00 34.34 187 ARG A O 1
#

Foldseek 3Di:
DDDDDDDPDDDPVVVVVVVPPPDPPPDCPPVNVVVVCVVCVVVVLLDWDKDQLDPVSQWIWTDHQWKIKIARNVCVVVQDLQFKKKWKFKALDVVLLVVLQSCCNVVVLARMKMKTDPNNCVVVVIMMIIGMDGNPPVVSVVSNVVSCVVSVRFDADPVRHTDDTDIGRDDPVPCVSPDDPPDDDDD